Protein 8B30 (pdb70)

Solvent-accessible surface area: 12508 Å² total; per-residue (Å²): 132,31,78,33,0,10,0,30,0,0,1,3,42,6,120,59,53,34,77,18,0,0,0,0,2,32,108,78,14,0,0,7,0,4,34,41,35,47,3,23,26,6,17,3,24,75,12,134,11,108,6,10,109,10,30,110,24,6,14,0,0,0,13,38,14,20,1,0,3,0,6,0,2,0,0,0,11,82,76,97,62,1,0,1,0,5,0,6,0,48,15,2,49,93,96,12,123,112,1,53,25,61,3,47,98,59,58,96,75,0,96,60,74,27,88,95,15,67,19,22,86,15,40,44,30,11,45,61,4,77,3,82,92,34,89,96,30,35,108,90,53,82,95,9,0,82,26,33,16,103,125,30,90,114,142,75,113,137,133,33,11,71,30,0,18,1,21,0,1,0,3,45,7,126,65,49,31,43,19,0,0,0,0,2,26,64,83,14,0,0,10,1,4,34,52,38,70,4,19,23,7,8,2,20,80,15,122,2,101,7,14,86,4,20,114,30,9,11,0,0,1,14,32,15,21,1,1,5,0,6,0,4,0,0,1,22,84,84,93,42,0,0,0,0,8,0,7,0,82,1,2,66,89,52,15,103,70,1,52,26,57,3,48,97,66,55,89,82,2,94,57,65,34,97,90,15,61,12,14,78,21,56,46,33,8,47,62,4,82,0,62,49,48,86,88,21,28,114,82,51,76,96,10,0,84,29,32,24,114,127,28,92,97,136,44,75,125

Radius of gyration: 19.39 Å; Cα contacts (8 Å, |Δi|>4): 783; chains: 2; bounding box: 33×62×43 Å

Structure (mmCIF, N/CA/C/O backbone):
data_8B30
#
_entry.id   8B30
#
_cell.length_a   43.069
_cell.length_b   59.971
_cell.length_c   105.100
_cell.angle_alpha   90.000
_cell.angle_beta   90.000
_cell.angle_gamma   90.000
#
_symmetry.space_group_name_H-M   'P 21 21 21'
#
loop_
_entity.id
_entity.type
_entity.pdbx_description
1 polymer 'Phenolic acid decarboxylase N31'
2 water water
#
loop_
_atom_site.group_PDB
_atom_site.id
_atom_site.type_symbol
_atom_site.label_atom_id
_atom_site.label_alt_id
_atom_site.label_comp_id
_atom_site.label_asym_id
_atom_site.label_entity_id
_atom_site.label_seq_id
_atom_site.pdbx_PDB_ins_code
_atom_site.Cartn_x
_atom_site.Cartn_y
_atom_site.Cartn_z
_atom_site.occupancy
_atom_site.B_iso_or_equiv
_atom_site.auth_seq_id
_atom_site.auth_comp_id
_atom_site.auth_asym_id
_atom_site.auth_atom_id
_atom_site.pdbx_PDB_model_num
ATOM 1 N N . ASP A 1 27 ? 5.255 7.634 -23.272 1.000 74.750 8 ASP A N 1
ATOM 2 C CA . ASP A 1 27 ? 5.410 9.120 -23.518 1.000 64.680 8 ASP A CA 1
ATOM 3 C C . ASP A 1 27 ? 4.082 9.776 -23.164 1.000 59.030 8 ASP A C 1
ATOM 4 O O . ASP A 1 27 ? 3.033 9.304 -23.674 1.000 73.930 8 ASP A O 1
ATOM 13 N N . LEU A 1 28 ? 4.108 10.792 -22.309 1.000 59.760 9 LEU A N 1
ATOM 14 C CA . LEU A 1 28 ? 2.869 11.475 -21.848 1.000 62.200 9 LEU A CA 1
ATOM 15 C C . LEU A 1 28 ? 2.628 12.782 -22.608 1.000 61.810 9 LEU A C 1
ATOM 16 O O . LEU A 1 28 ? 1.466 13.241 -22.514 1.000 56.450 9 LEU A O 1
ATOM 32 N N . SER A 1 29 ? 3.616 13.315 -23.369 1.000 75.320 10 SER A N 1
ATOM 33 C CA . SER A 1 29 ? 3.556 14.625 -24.104 1.000 72.030 10 SER A CA 1
ATOM 34 C C . SER A 1 29 ? 2.218 14.807 -24.835 1.000 61.320 10 SER A C 1
ATOM 35 O O . SER A 1 29 ? 1.759 15.960 -24.889 1.000 58.030 10 SER A O 1
ATOM 43 N N . GLY A 1 30 ? 1.645 13.696 -25.345 1.000 61.220 11 GLY A N 1
ATOM 44 C CA . GLY A 1 30 ? 0.352 13.579 -26.040 1.000 49.460 11 GLY A CA 1
ATOM 45 C C . GLY A 1 30 ? -0.812 14.018 -25.208 1.000 51.250 11 GLY A C 1
ATOM 46 O O . GLY A 1 30 ? -1.715 14.657 -25.742 1.000 59.360 11 GLY A O 1
ATOM 50 N N . PHE A 1 31 ? -0.727 13.782 -23.911 1.000 53.870 12 PHE A N 1
ATOM 51 C CA . PHE A 1 31 ? -1.832 13.993 -22.952 1.000 48.260 12 PHE A CA 1
ATOM 52 C C . PHE A 1 31 ? -1.668 15.208 -22.038 1.000 40.290 12 PHE A C 1
ATOM 53 O O . PHE A 1 31 ? -2.680 15.875 -21.729 1.000 37.460 12 PHE A O 1
ATOM 70 N N . VAL A 1 32 ? -0.432 15.472 -21.640 1.000 33.440 13 VAL A N 1
ATOM 71 C CA . VAL A 1 32 ? -0.070 16.686 -20.883 1.000 39.880 13 VAL A CA 1
ATOM 72 C C . VAL A 1 32 ? -0.536 17.900 -21.704 1.000 39.210 13 VAL A C 1
ATOM 73 O O . VAL A 1 32 ? -0.495 17.885 -22.956 1.000 40.580 13 VAL A O 1
ATOM 86 N N . GLY A 1 33 ? -1.115 18.861 -21.015 1.000 41.260 14 GLY A N 1
ATOM 87 C CA . GLY A 1 33 ? -1.746 20.033 -21.644 1.000 46.110 14 GLY A CA 1
ATOM 88 C C . GLY A 1 33 ? -3.137 19.798 -22.212 1.000 39.250 14 GLY A C 1
ATOM 89 O O . GLY A 1 33 ? -3.823 20.802 -22.424 1.000 46.810 14 GLY A O 1
ATOM 93 N N . LYS A 1 34 ? -3.599 18.567 -22.375 1.000 39.120 15 LYS A N 1
ATOM 94 C CA . LYS A 1 34 ? -4.984 18.340 -22.868 1.000 44.070 15 LYS A CA 1
ATOM 95 C C . LYS A 1 34 ? -5.988 18.932 -21.882 1.000 43.250 15 LYS A C 1
ATOM 96 O O . LYS A 1 34 ? -5.854 18.664 -20.678 1.000 51.060 15 LYS A O 1
ATOM 115 N N . HIS A 1 35 ? -6.910 19.739 -22.384 1.000 43.800 16 HIS A N 1
ATOM 116 C CA . HIS A 1 35 ? -8.011 20.384 -21.624 1.000 47.750 16 HIS A CA 1
ATOM 117 C C . HIS A 1 35 ? -9.297 19.992 -22.326 1.000 49.500 16 HIS A C 1
ATOM 118 O O . HIS A 1 35 ? -9.340 20.185 -23.536 1.000 61.900 16 HIS A O 1
ATOM 133 N N . PHE A 1 36 ? -10.294 19.477 -21.619 1.000 47.240 17 PHE A N 1
ATOM 134 C CA . PHE A 1 36 ? -11.536 18.996 -22.272 1.000 41.740 17 PHE A CA 1
ATOM 135 C C . PHE A 1 36 ? -12.716 19.057 -21.335 1.000 37.300 17 PHE A C 1
ATOM 136 O O . PHE A 1 36 ? -12.544 18.912 -20.107 1.000 38.150 17 PHE A O 1
ATOM 153 N N . ILE A 1 37 ? -13.877 19.291 -21.923 1.000 36.500 18 ILE A N 1
ATOM 154 C CA . ILE A 1 37 ? -15.181 19.115 -21.239 1.000 39.800 18 ILE A CA 1
ATOM 155 C C . ILE A 1 37 ? -15.825 17.861 -21.801 1.000 39.130 18 ILE A C 1
ATOM 156 O O . ILE A 1 37 ? -15.593 17.545 -22.975 1.000 42.170 18 ILE A O 1
ATOM 172 N N . TYR A 1 38 ? -16.496 17.132 -20.924 1.000 43.700 19 TYR A N 1
ATOM 173 C CA . TYR A 1 38 ? -17.021 15.783 -21.223 1.000 47.340 19 TYR A CA 1
ATOM 174 C C . TYR A 1 38 ? -18.236 15.547 -20.354 1.000 49.400 19 TYR A C 1
ATOM 175 O O . TYR A 1 38 ? -18.223 16.069 -19.201 1.000 42.710 19 TYR A O 1
ATOM 193 N N . THR A 1 39 ? -19.271 14.930 -20.930 1.000 54.920 20 THR A N 1
ATOM 194 C CA . THR A 1 39 ? -20.572 14.744 -20.233 1.000 61.990 20 THR A CA 1
ATOM 195 C C . THR A 1 39 ? -20.808 13.244 -20.153 1.000 59.510 20 THR A C 1
ATOM 196 O O . THR A 1 39 ? -20.778 12.585 -21.221 1.000 56.540 20 THR A O 1
ATOM 207 N N . TYR A 1 40 ? -20.916 12.746 -18.912 1.000 68.650 21 TYR A N 1
ATOM 208 C CA . TYR A 1 40 ? -21.069 11.306 -18.569 1.000 64.360 21 TYR A CA 1
ATOM 209 C C . TYR A 1 40 ? -22.465 10.854 -19.034 1.000 73.510 21 TYR A C 1
ATOM 210 O O . TYR A 1 40 ? -23.382 11.711 -19.232 1.000 62.550 21 TYR A O 1
ATOM 228 N N . ASP A 1 41 ? -22.618 9.532 -19.209 1.000 85.140 22 ASP A N 1
ATOM 229 C CA . ASP A 1 41 ? -23.845 8.903 -19.773 1.000 84.000 22 ASP A CA 1
ATOM 230 C C . ASP A 1 41 ? -24.999 9.267 -18.855 1.000 65.490 22 ASP A C 1
ATOM 231 O O . ASP A 1 41 ? -26.099 9.360 -19.383 1.000 52.740 22 ASP A O 1
ATOM 240 N N . ASN A 1 42 ? -24.705 9.491 -17.566 1.000 60.760 23 ASN A N 1
ATOM 241 C CA . ASN A 1 42 ? -25.676 9.874 -16.509 1.000 66.860 23 ASN A CA 1
ATOM 242 C C . ASN A 1 42 ? -25.862 11.410 -16.427 1.000 72.900 23 ASN A C 1
ATOM 243 O O . ASN A 1 42 ? -26.317 11.868 -15.335 1.000 67.870 23 ASN A O 1
ATOM 254 N N . GLY A 1 43 ? -25.448 12.200 -17.447 1.000 59.870 24 GLY A N 1
ATOM 255 C CA . GLY A 1 43 ? -25.812 13.630 -17.610 1.000 60.680 24 GLY A CA 1
ATOM 256 C C . GLY A 1 43 ? -24.783 14.611 -17.052 1.000 72.990 24 GLY A C 1
ATOM 257 O O . GLY A 1 43 ? -24.808 15.800 -17.516 1.000 66.480 24 GLY A O 1
ATOM 261 N N . TRP A 1 44 ? -23.939 14.164 -16.091 1.000 70.730 25 TRP A N 1
ATOM 262 C CA . TRP A 1 44 ? -22.906 14.964 -15.371 1.000 60.980 25 TRP A CA 1
ATOM 263 C C . TRP A 1 44 ? -21.875 15.522 -16.347 1.000 53.770 25 TRP A C 1
ATOM 264 O O . TRP A 1 44 ? -21.163 14.728 -16.948 1.000 50.290 25 TRP A O 1
ATOM 285 N N . ARG A 1 45 ? -21.755 16.857 -16.332 1.000 57.150 26 ARG A N 1
ATOM 286 C CA . ARG A 1 45 ? -20.776 17.583 -17.175 1.000 58.810 26 ARG A CA 1
ATOM 287 C C . ARG A 1 45 ? -19.527 17.857 -16.346 1.000 56.060 26 ARG A C 1
ATOM 288 O O . ARG A 1 45 ? -19.587 18.705 -15.441 1.000 56.870 26 ARG A O 1
ATOM 309 N N . TYR A 1 46 ? -18.449 17.156 -16.652 1.000 53.120 27 TYR A N 1
ATOM 310 C CA . TYR A 1 46 ? -17.139 17.301 -15.963 1.000 45.790 27 TYR A CA 1
ATOM 311 C C . TYR A 1 46 ? -16.175 17.982 -16.936 1.000 40.690 27 TYR A C 1
ATOM 312 O O . TYR A 1 46 ? -16.395 17.948 -18.155 1.000 45.730 27 TYR A O 1
ATOM 330 N N . GLU A 1 47 ? -15.108 18.562 -16.401 1.000 41.130 28 GLU A N 1
ATOM 331 C CA . GLU A 1 47 ? -14.048 19.274 -17.159 1.000 41.550 28 GLU A CA 1
ATOM 332 C C . GLU A 1 47 ? -12.712 18.964 -16.500 1.000 43.660 28 GLU A C 1
ATOM 333 O O . GLU A 1 47 ? -12.652 19.203 -15.283 1.000 48.070 28 GLU A O 1
ATOM 345 N N . ILE A 1 48 ? -11.705 18.519 -17.272 1.000 36.500 29 ILE A N 1
ATOM 346 C CA . ILE A 1 48 ? -10.312 18.222 -16.804 1.000 35.410 29 ILE A CA 1
ATOM 347 C C . ILE A 1 48 ? -9.399 19.125 -17.646 1.000 43.170 29 ILE A C 1
ATOM 348 O O . ILE A 1 48 ? -9.693 19.292 -18.863 1.000 38.220 29 ILE A O 1
ATOM 364 N N . TYR A 1 49 ? -8.312 19.601 -17.038 1.000 42.610 30 TYR A N 1
ATOM 365 C CA . TYR A 1 49 ? -7.077 20.057 -17.698 1.000 36.560 30 TYR A CA 1
ATOM 366 C C . TYR A 1 49 ? -5.970 19.213 -17.094 1.000 37.360 30 TYR A C 1
ATOM 367 O O . TYR A 1 49 ? -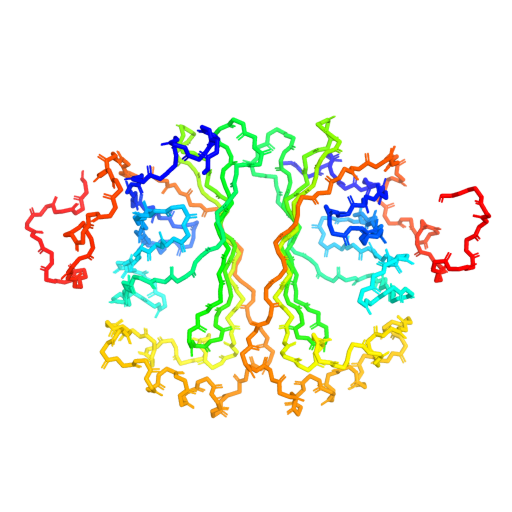5.787 19.266 -15.884 1.000 34.360 30 TYR A O 1
ATOM 385 N N . VAL A 1 50 ? -5.298 18.420 -17.900 1.000 36.620 31 VAL A N 1
ATOM 386 C CA . VAL A 1 50 ? -4.086 17.677 -17.454 1.000 38.220 31 VAL A CA 1
ATOM 387 C C . VAL A 1 50 ? -2.914 18.673 -17.528 1.000 40.080 31 VAL A C 1
ATOM 388 O O . VAL A 1 50 ? -2.371 18.909 -18.589 1.000 39.070 31 VAL A O 1
ATOM 401 N N . LYS A 1 51 ? -2.544 19.228 -16.387 1.000 47.900 32 LYS A N 1
ATOM 402 C CA . LYS A 1 51 ? -1.648 20.406 -16.249 1.000 46.740 32 LYS A CA 1
ATOM 403 C C . LYS A 1 51 ? -0.191 19.964 -16.380 1.000 45.610 32 LYS A C 1
ATOM 404 O O . LYS A 1 51 ? 0.634 20.816 -16.677 1.000 50.350 32 LYS A O 1
ATOM 423 N N . ASN A 1 52 ? 0.108 18.700 -16.081 1.000 46.750 33 ASN A N 1
ATOM 424 C CA . ASN A 1 52 ? 1.455 18.110 -16.275 1.000 47.570 33 ASN A CA 1
ATOM 425 C C . ASN A 1 52 ? 1.397 16.610 -15.978 1.000 47.700 33 ASN A C 1
ATOM 426 O O . ASN A 1 52 ? 0.318 16.128 -15.557 1.000 53.090 33 ASN A O 1
ATOM 437 N N . GLU A 1 53 ? 2.546 15.938 -16.079 1.000 49.980 34 GLU A N 1
ATOM 438 C CA . GLU A 1 53 ? 2.686 14.463 -15.951 1.000 53.110 34 GLU A CA 1
ATOM 439 C C . GLU A 1 53 ? 2.072 13.964 -14.640 1.000 48.180 34 GLU A C 1
ATOM 440 O O . GLU A 1 53 ? 1.717 12.816 -14.617 1.000 47.440 34 GLU A O 1
ATOM 452 N N . ASN A 1 54 ? 1.931 14.792 -13.603 1.000 45.400 35 ASN A N 1
ATOM 453 C CA . ASN A 1 54 ? 1.485 14.322 -12.270 1.000 43.420 35 ASN A CA 1
ATOM 454 C C . ASN A 1 54 ? 0.375 15.229 -11.681 1.000 36.840 35 ASN A C 1
ATOM 455 O O . ASN A 1 54 ? 0.101 15.102 -10.483 1.000 25.550 35 ASN A O 1
ATOM 466 N N . THR A 1 55 ? -0.294 16.080 -12.466 1.000 38.220 36 THR A N 1
ATOM 467 C CA . THR A 1 55 ? -1.244 17.096 -11.930 1.000 34.900 36 THR A CA 1
ATOM 468 C C . THR A 1 55 ? -2.391 17.351 -12.896 1.000 33.990 36 THR A C 1
ATOM 469 O O . THR A 1 55 ? -2.110 17.620 -14.051 1.000 37.640 36 THR A O 1
ATOM 480 N N . ILE A 1 56 ? -3.628 17.322 -12.415 1.000 36.410 37 ILE A N 1
ATOM 481 C CA . ILE A 1 56 ? -4.792 17.876 -13.155 1.000 38.550 37 ILE A CA 1
ATOM 482 C C . ILE A 1 56 ? -5.411 19.016 -12.345 1.000 45.140 37 ILE A C 1
ATOM 483 O O . ILE A 1 56 ? -5.213 19.111 -11.151 1.000 45.740 37 ILE A O 1
ATOM 499 N N . ASP A 1 57 ? -6.122 19.870 -13.055 1.000 40.020 38 ASP A N 1
ATOM 500 C CA . ASP A 1 57 ? -7.191 20.715 -12.532 1.000 35.610 38 ASP A CA 1
ATOM 501 C C . ASP A 1 57 ? -8.466 20.036 -13.022 1.000 36.530 38 ASP A C 1
ATOM 502 O O . ASP A 1 57 ? -8.434 19.312 -14.067 1.000 34.630 38 ASP A O 1
ATOM 511 N N . TYR A 1 58 ? -9.563 20.263 -12.322 1.000 34.330 39 TYR A N 1
ATOM 512 C CA . TYR A 1 58 ? -10.885 19.806 -12.793 1.000 37.380 39 TYR A CA 1
ATOM 513 C C . TYR A 1 58 ? -11.974 20.678 -12.183 1.000 36.370 39 TYR A C 1
ATOM 514 O O . TYR A 1 58 ? -11.814 21.183 -11.076 1.000 36.930 39 TYR A O 1
ATOM 532 N N . ARG A 1 59 ? -13.055 20.781 -12.942 1.000 38.100 40 ARG A N 1
ATOM 533 C CA . ARG A 1 59 ? -14.252 21.576 -12.647 1.000 46.040 40 ARG A CA 1
ATOM 534 C C . ARG A 1 59 ? -15.410 20.649 -12.954 1.000 44.580 40 ARG A C 1
ATOM 535 O O . ARG A 1 59 ? -15.391 20.052 -14.061 1.000 55.230 40 ARG A O 1
ATOM 556 N N . ILE A 1 60 ? -16.325 20.508 -12.022 1.000 39.060 41 ILE A N 1
ATOM 557 C CA . ILE A 1 60 ? -17.573 19.746 -12.245 1.000 40.340 41 ILE A CA 1
ATOM 558 C C . ILE A 1 60 ? -18.658 20.785 -12.499 1.000 42.650 41 ILE A C 1
ATOM 559 O O . ILE A 1 60 ? -18.973 21.539 -11.545 1.000 41.890 41 ILE A O 1
ATOM 575 N N . HIS A 1 61 ? -19.238 20.797 -13.697 1.000 51.060 42 HIS A N 1
ATOM 576 C CA . HIS A 1 61 ? -20.270 21.802 -14.046 1.000 48.850 42 HIS A CA 1
ATOM 577 C C . HIS A 1 61 ? -21.646 21.279 -13.667 1.000 46.550 42 HIS A C 1
ATOM 578 O O . HIS A 1 61 ? -22.499 22.093 -13.281 1.000 51.060 42 HIS A O 1
ATOM 593 N N . SER A 1 62 ? -21.836 19.968 -13.760 1.000 46.770 43 SER A N 1
ATOM 594 C CA . SER A 1 62 ? -23.174 19.389 -13.521 1.000 44.840 43 SER A CA 1
ATOM 595 C C . SER A 1 62 ? -23.056 18.101 -12.726 1.000 48.280 43 SER A C 1
ATOM 596 O O . SER A 1 62 ? -22.033 17.418 -12.860 1.000 45.860 43 SER A O 1
ATOM 604 N N . GLY A 1 63 ? -24.071 17.791 -11.924 1.000 53.170 44 GLY A N 1
ATOM 605 C CA . GLY A 1 63 ? -24.071 16.477 -11.267 1.000 44.990 44 GLY A CA 1
ATOM 606 C C . GLY A 1 63 ? -24.137 16.473 -9.761 1.000 49.130 44 GLY A C 1
ATOM 607 O O . GLY A 1 63 ? -24.280 17.548 -9.160 1.000 46.910 44 GLY A O 1
ATOM 611 N N . ILE A 1 64 ? -24.053 15.283 -9.188 1.000 45.360 45 ILE A N 1
ATOM 612 C CA . ILE A 1 64 ? -24.075 15.053 -7.721 1.000 48.280 45 ILE A CA 1
ATOM 613 C C . ILE A 1 64 ? -23.297 16.188 -7.070 1.000 50.410 45 ILE A C 1
ATOM 614 O O . ILE A 1 64 ? -23.834 16.803 -6.136 1.000 52.660 45 ILE A O 1
ATOM 630 N N . VAL A 1 65 ? -22.108 16.472 -7.615 1.000 66.920 46 VAL A N 1
ATOM 631 C CA . VAL A 1 65 ? -21.064 17.379 -7.046 1.000 66.420 46 VAL A CA 1
ATOM 632 C C . VAL A 1 65 ? -20.839 18.519 -8.038 1.000 56.950 46 VAL A C 1
ATOM 633 O O . VAL A 1 65 ? -19.704 18.968 -8.189 1.000 57.660 46 VAL A O 1
ATOM 646 N N . GLY A 1 66 ? -21.884 18.935 -8.749 1.000 58.910 47 GLY A N 1
ATOM 647 C CA . GLY A 1 66 ? -21.791 20.045 -9.717 1.000 48.500 47 GLY A CA 1
ATOM 648 C C . GLY A 1 66 ? -21.412 21.302 -8.968 1.000 42.450 47 GLY A C 1
ATOM 649 O O . GLY A 1 66 ? -21.889 21.484 -7.863 1.000 35.730 47 GLY A O 1
ATOM 653 N N . GLY A 1 67 ? -20.508 22.105 -9.513 1.000 50.310 48 GLY A N 1
ATOM 654 C CA . GLY A 1 67 ? -19.984 23.303 -8.823 1.000 49.290 48 GLY A CA 1
ATOM 655 C C . GLY A 1 67 ? -18.613 23.085 -8.211 1.000 44.080 48 GLY A C 1
ATOM 656 O O . GLY A 1 67 ? -17.876 24.081 -8.081 1.000 46.730 48 GLY A O 1
ATOM 660 N N . ARG A 1 68 ? -18.312 21.862 -7.771 1.000 39.070 49 ARG A N 1
ATOM 661 C CA . ARG A 1 68 ? -17.024 21.490 -7.144 1.000 39.150 49 ARG A CA 1
ATOM 662 C C . ARG A 1 68 ? -15.930 21.673 -8.182 1.000 44.330 49 ARG A C 1
ATOM 663 O O . ARG A 1 68 ? -16.150 21.191 -9.370 1.000 44.960 49 ARG A O 1
ATOM 684 N N . TRP A 1 69 ? -14.789 22.211 -7.741 1.000 35.460 50 TRP A N 1
ATOM 685 C CA . TRP A 1 69 ? -13.595 22.242 -8.610 1.000 34.810 50 TRP A CA 1
ATOM 686 C C . TRP A 1 69 ? -12.336 22.204 -7.780 1.000 38.670 50 TRP A C 1
ATOM 687 O O . TRP A 1 69 ? -12.394 22.366 -6.514 1.000 38.450 50 TRP A O 1
ATOM 708 N N . VAL A 1 70 ? -11.247 21.928 -8.477 1.000 35.380 51 VAL A N 1
ATOM 709 C CA . VAL A 1 70 ? -9.999 21.464 -7.832 1.000 38.530 51 VAL A CA 1
ATOM 710 C C . VAL A 1 70 ? -8.886 21.946 -8.732 1.000 37.850 51 VAL A C 1
ATOM 711 O O . VAL A 1 70 ? -8.967 21.710 -9.959 1.000 36.520 51 VAL A O 1
ATOM 724 N N . LYS A 1 71 ? -7.893 22.594 -8.134 1.000 43.530 52 LYS A N 1
ATOM 725 C CA . LYS A 1 71 ? -6.615 22.892 -8.822 1.000 45.790 52 LYS A CA 1
ATOM 726 C C . LYS A 1 71 ? -5.580 21.966 -8.214 1.000 40.110 52 LYS A C 1
ATOM 727 O O . LYS A 1 71 ? -5.685 21.617 -7.028 1.000 46.260 52 LYS A O 1
ATOM 746 N N . ASP A 1 72 ? -4.662 21.515 -9.036 1.000 41.660 53 ASP A N 1
ATOM 747 C CA . ASP A 1 72 ? -3.420 20.847 -8.560 1.000 41.670 53 ASP A CA 1
ATOM 748 C C . ASP A 1 72 ? -3.739 19.510 -7.901 1.000 33.360 53 ASP A C 1
ATOM 749 O O . ASP A 1 72 ? -2.954 19.132 -7.045 1.000 33.350 53 ASP A O 1
ATOM 758 N N . GLN A 1 73 ? -4.806 18.819 -8.312 1.000 32.160 54 GLN A N 1
ATOM 759 C CA . GLN A 1 73 ? -5.080 17.411 -7.877 1.000 33.980 54 GLN A CA 1
ATOM 760 C C . GLN A 1 73 ? -3.913 16.511 -8.290 1.000 37.140 54 GLN A C 1
ATOM 761 O O . GLN A 1 73 ? -3.755 16.334 -9.503 1.000 34.120 54 GLN A O 1
ATOM 775 N N . GLN A 1 74 ? -3.121 16.015 -7.319 1.000 41.950 55 GLN A N 1
ATOM 776 C CA . GLN A 1 74 ? -2.020 15.054 -7.573 1.000 41.110 55 GLN A CA 1
ATOM 777 C C . GLN A 1 74 ? -2.664 13.827 -8.219 1.000 39.430 55 GLN A C 1
ATOM 778 O O . GLN A 1 74 ? -3.708 13.397 -7.707 1.000 37.950 55 GLN A O 1
ATOM 792 N N . VAL A 1 75 ? -2.079 13.338 -9.311 1.000 38.410 56 VAL A N 1
ATOM 793 C CA . VAL A 1 75 ? -2.586 12.199 -10.114 1.000 35.790 56 VAL A CA 1
ATOM 794 C C . VAL A 1 75 ? -1.428 11.280 -10.505 1.000 37.250 56 VAL A C 1
ATOM 795 O O . VAL A 1 75 ? -0.285 11.749 -10.584 1.000 40.210 56 VAL A O 1
ATOM 808 N N . TYR A 1 76 ? -1.767 10.017 -10.811 1.000 36.380 57 TYR A N 1
ATOM 809 C CA . TYR A 1 76 ? -0.994 9.119 -11.682 1.000 31.400 57 TYR A CA 1
ATOM 810 C C . TYR A 1 76 ? -1.591 9.215 -13.070 1.000 35.280 57 TYR A C 1
ATOM 811 O O . TYR A 1 76 ? -2.793 8.923 -13.233 1.000 33.520 57 TYR A O 1
ATOM 829 N N . ILE A 1 77 ? -0.800 9.679 -14.041 1.000 41.060 58 ILE A N 1
ATOM 830 C CA . ILE A 1 77 ? -1.154 9.620 -15.487 1.000 36.090 58 ILE A CA 1
ATOM 831 C C . ILE A 1 77 ? -0.164 8.680 -16.160 1.000 37.450 58 ILE A C 1
ATOM 832 O O . ILE A 1 77 ? 1.044 8.754 -15.820 1.000 39.290 58 ILE A O 1
ATOM 848 N N . VAL A 1 78 ? -0.695 7.797 -17.005 1.000 32.470 59 VAL A N 1
ATOM 849 C CA . VAL A 1 78 ? 0.086 6.824 -17.810 1.000 36.990 59 VAL A CA 1
ATOM 850 C C . VAL A 1 78 ? -0.588 6.704 -19.161 1.000 35.270 59 VAL A C 1
ATOM 851 O O . VAL A 1 78 ? -1.776 6.934 -19.235 1.000 35.690 59 VAL A O 1
ATOM 864 N N . ARG A 1 79 ? 0.166 6.320 -20.172 1.000 40.790 60 ARG A N 1
ATOM 865 C CA . ARG A 1 79 ? -0.351 5.943 -21.505 1.000 44.590 60 ARG A CA 1
ATOM 866 C C . ARG A 1 79 ? -0.533 4.422 -21.462 1.000 48.640 60 ARG A C 1
ATOM 867 O O . ARG A 1 79 ? 0.480 3.759 -21.215 1.000 60.890 60 ARG A O 1
ATOM 888 N N . VAL A 1 80 ? -1.754 3.883 -21.579 1.000 45.220 61 VAL A N 1
ATOM 889 C CA . VAL A 1 80 ? -1.977 2.404 -21.619 1.000 48.690 61 VAL A CA 1
ATOM 890 C C . VAL A 1 80 ? -1.806 1.865 -23.073 1.000 55.200 61 VAL A C 1
ATOM 891 O O . VAL A 1 80 ? -1.349 0.706 -23.219 1.000 69.680 61 VAL A O 1
ATOM 904 N N . ALA A 1 81 ? -2.060 2.685 -24.103 1.000 63.640 62 ALA A N 1
ATOM 905 C CA . ALA A 1 81 ? -1.699 2.494 -25.537 1.000 58.870 62 ALA A CA 1
ATOM 906 C C . ALA A 1 81 ? -1.839 3.841 -26.269 1.000 67.370 62 ALA A C 1
ATOM 907 O O . ALA A 1 81 ? -2.091 4.838 -25.556 1.000 68.170 62 ALA A O 1
ATOM 914 N N . ASP A 1 82 ? -1.639 3.863 -27.601 1.000 65.530 63 ASP A N 1
ATOM 915 C CA . ASP A 1 82 ? -1.509 5.059 -28.490 1.000 76.770 63 ASP A CA 1
ATOM 916 C C . ASP A 1 82 ? -2.318 6.286 -28.004 1.000 84.740 63 ASP A C 1
ATOM 917 O O . ASP A 1 82 ? -1.674 7.416 -27.798 1.000 58.630 63 ASP A O 1
ATOM 926 N N . ASP A 1 83 ? -3.643 6.070 -27.841 1.000 75.340 64 ASP A N 1
ATOM 927 C CA . ASP A 1 83 ? -4.731 7.067 -27.617 1.000 70.260 64 ASP A CA 1
ATOM 928 C C . ASP A 1 83 ? -5.542 6.675 -26.354 1.000 53.300 64 ASP A C 1
ATOM 929 O O . ASP A 1 83 ? -6.732 6.971 -26.253 1.000 39.420 64 ASP A O 1
ATOM 938 N N . VAL A 1 84 ? -4.933 5.945 -25.434 1.000 46.200 65 VAL A N 1
ATOM 939 C CA . VAL A 1 84 ? -5.609 5.455 -24.195 1.000 48.190 65 VAL A CA 1
ATOM 940 C C . VAL A 1 84 ? -4.741 5.879 -23.014 1.000 41.250 65 VAL A C 1
ATOM 941 O O . VAL A 1 84 ? -3.648 5.299 -22.818 1.000 50.140 65 VAL A O 1
ATOM 954 N N . TYR A 1 85 ? -5.113 6.984 -22.388 1.000 33.800 66 TYR A N 1
ATOM 955 C CA . TYR A 1 85 ? -4.413 7.483 -21.191 1.000 35.850 66 TYR A CA 1
ATOM 956 C C . TYR A 1 85 ? -5.289 7.142 -19.982 1.000 36.750 66 TYR A C 1
ATOM 957 O O . TYR A 1 85 ? -6.561 6.971 -20.059 1.000 31.500 66 TYR A O 1
ATOM 975 N N . LYS A 1 86 ? -4.607 6.987 -18.865 1.000 34.620 67 LYS A N 1
ATOM 976 C CA . LYS A 1 86 ? -5.262 6.723 -17.566 1.000 39.290 67 LYS A CA 1
ATOM 977 C C . LYS A 1 86 ? -4.787 7.784 -16.589 1.000 34.060 67 LYS A C 1
ATOM 978 O O . LYS A 1 86 ? -3.585 7.944 -16.429 1.000 26.150 67 LYS A O 1
ATOM 997 N N . ILE A 1 87 ? -5.756 8.410 -15.952 1.000 34.730 68 ILE A N 1
ATOM 998 C CA . ILE A 1 87 ? -5.581 9.451 -14.917 1.000 35.600 68 ILE A CA 1
ATOM 999 C C . ILE A 1 87 ? -6.201 8.875 -13.660 1.000 33.480 68 ILE A C 1
ATOM 1000 O O . ILE A 1 87 ? -7.369 8.523 -13.738 1.000 34.180 68 ILE A O 1
ATOM 1016 N N . SER A 1 88 ? -5.402 8.714 -12.608 1.000 29.680 69 SER A N 1
ATOM 1017 C CA . SER A 1 88 ? -5.751 7.965 -11.391 1.000 27.260 69 SER A CA 1
ATOM 1018 C C . SER A 1 88 ? -5.390 8.837 -10.200 1.000 33.550 69 SER A C 1
ATOM 1019 O O . SER A 1 88 ? -4.268 9.404 -10.206 1.000 31.050 69 SER A O 1
ATOM 1027 N N . TRP A 1 89 ? -6.305 8.956 -9.227 1.000 32.860 70 TRP A N 1
ATOM 1028 C CA . TRP A 1 89 ? -6.060 9.807 -8.055 1.000 26.160 70 TRP A CA 1
ATOM 1029 C C . TRP A 1 89 ? -6.979 9.447 -6.911 1.000 25.700 70 TRP A C 1
ATOM 1030 O O . TRP A 1 89 ? -7.979 8.751 -7.114 1.000 19.350 70 TRP A O 1
ATOM 1051 N N . THR A 1 90 ? -6.562 9.922 -5.732 1.000 29.330 71 THR A N 1
ATOM 1052 C CA . THR A 1 90 ? -7.352 9.859 -4.490 1.000 35.100 71 THR A CA 1
ATOM 1053 C C . THR A 1 90 ? -7.477 11.287 -4.004 1.000 34.480 71 THR A C 1
ATOM 1054 O O . THR A 1 90 ? -6.500 11.999 -4.067 1.000 44.160 71 THR A O 1
ATOM 1065 N N . GLU A 1 91 ? -8.655 11.666 -3.546 1.000 34.420 72 GLU A N 1
ATOM 1066 C CA . GLU A 1 91 ? -9.001 13.077 -3.254 1.000 31.930 72 GLU A CA 1
ATOM 1067 C C . GLU A 1 91 ? -8.893 13.263 -1.750 1.000 29.930 72 GLU A C 1
ATOM 1068 O O . GLU A 1 91 ? -8.858 12.290 -0.979 1.000 32.540 72 GLU A O 1
ATOM 1080 N N . PRO A 1 92 ? -8.843 14.513 -1.271 1.000 29.330 73 PRO A N 1
ATOM 1081 C CA . PRO A 1 92 ? -8.898 14.769 0.168 1.000 35.760 73 PRO A CA 1
ATOM 1082 C C . PRO A 1 92 ? -10.222 14.308 0.798 1.000 40.480 73 PRO A C 1
ATOM 1083 O O . PRO A 1 92 ? -10.307 14.317 2.003 1.000 47.230 73 PRO A O 1
ATOM 1094 N N . THR A 1 93 ? -11.244 14.060 -0.033 1.000 41.300 74 THR A N 1
ATOM 1095 C CA . THR A 1 93 ? -12.597 13.635 0.375 1.000 39.130 74 THR A CA 1
ATOM 1096 C C . THR A 1 93 ? -12.598 12.130 0.638 1.000 39.350 74 THR A C 1
ATOM 1097 O O . THR A 1 93 ? -13.537 11.642 1.285 1.000 31.910 74 THR A O 1
ATOM 1108 N N . GLY A 1 94 ? -11.589 11.441 0.090 1.000 38.240 75 GLY A N 1
ATOM 1109 C CA . GLY A 1 94 ? -11.415 9.986 0.138 1.000 37.540 75 GLY A CA 1
ATOM 1110 C C . GLY A 1 94 ? -11.890 9.376 -1.164 1.000 39.010 75 GLY A C 1
ATOM 1111 O O . GLY A 1 94 ? -11.730 8.118 -1.318 1.000 30.160 75 GLY A O 1
ATOM 1115 N N . THR A 1 95 ? -12.468 10.203 -2.064 1.000 37.010 76 THR A N 1
ATOM 1116 C CA . THR A 1 95 ? -12.886 9.750 -3.412 1.000 39.630 76 THR A CA 1
ATOM 1117 C C . THR A 1 95 ? -11.624 9.252 -4.133 1.000 41.870 76 THR A C 1
ATOM 1118 O O . THR A 1 95 ? -10.617 9.980 -4.108 1.000 43.240 76 THR A O 1
ATOM 1129 N N . ASP A 1 96 ? -11.644 8.017 -4.643 1.000 34.400 77 ASP A N 1
ATOM 1130 C CA . ASP A 1 96 ? -10.654 7.599 -5.651 1.000 35.610 77 ASP A CA 1
ATOM 1131 C C . ASP A 1 96 ? -11.298 7.547 -7.032 1.000 32.920 77 ASP A C 1
ATOM 1132 O O . ASP A 1 96 ? -12.516 7.169 -7.155 1.000 27.560 77 ASP A O 1
ATOM 1141 N N . VAL A 1 97 ? -10.474 7.901 -8.009 1.000 27.410 78 VAL A N 1
ATOM 1142 C CA . VAL A 1 97 ? -10.858 8.094 -9.416 1.000 28.660 78 VAL A CA 1
ATOM 1143 C C . VAL A 1 97 ? -9.766 7.493 -10.306 1.000 28.960 78 VAL A C 1
ATOM 1144 O O . VAL A 1 97 ? -8.570 7.598 -9.976 1.000 25.300 78 VAL A O 1
ATOM 1157 N N . SER A 1 98 ? -10.223 6.759 -11.319 1.000 30.620 79 SER A N 1
ATOM 1158 C CA . SER A 1 98 ? -9.453 6.269 -12.474 1.000 30.490 79 SER A CA 1
ATOM 1159 C C . SER A 1 98 ? -10.310 6.616 -13.672 1.000 32.580 79 SER A C 1
ATOM 1160 O O . SER A 1 98 ? -11.458 6.076 -13.744 1.000 30.920 79 SER A O 1
ATOM 1168 N N . LEU A 1 99 ? -9.810 7.567 -14.462 1.000 38.040 80 LEU A N 1
ATOM 1169 C CA . LEU A 1 99 ? -10.349 7.999 -15.773 1.000 43.210 80 LEU A CA 1
ATOM 1170 C C . LEU A 1 99 ? -9.487 7.370 -16.843 1.000 34.910 80 LEU A C 1
ATOM 1171 O O . LEU A 1 99 ? -8.323 7.674 -16.899 1.000 30.780 80 LEU A O 1
ATOM 1187 N N . THR A 1 100 ? -10.079 6.582 -17.700 1.000 37.120 81 THR A N 1
ATOM 1188 C CA . THR A 1 100 ? -9.451 6.164 -18.961 1.000 44.270 81 THR A CA 1
ATOM 1189 C C . THR A 1 100 ? -9.828 7.308 -19.915 1.000 44.060 81 THR A C 1
ATOM 1190 O O . THR A 1 100 ? -11.027 7.570 -20.016 1.000 47.950 81 THR A O 1
ATOM 1201 N N . VAL A 1 101 ? -8.881 8.021 -20.533 1.000 46.020 82 VAL A N 1
ATOM 1202 C CA . VAL A 1 101 ? -9.181 9.056 -21.584 1.000 49.270 82 VAL A CA 1
ATOM 1203 C C . VAL A 1 101 ? -8.688 8.560 -22.953 1.000 53.980 82 VAL A C 1
ATOM 1204 O O . VAL A 1 101 ? -7.437 8.400 -23.125 1.000 57.020 82 VAL A O 1
ATOM 1217 N N . ASN A 1 102 ? -9.630 8.409 -23.897 1.000 62.170 83 ASN A N 1
ATOM 1218 C CA . ASN A 1 102 ? -9.436 8.017 -25.322 1.000 65.650 83 ASN A CA 1
ATOM 1219 C C . ASN A 1 102 ? -9.579 9.278 -26.192 1.000 65.360 83 ASN A C 1
ATOM 1220 O O . ASN A 1 102 ? -10.700 9.529 -26.696 1.000 63.500 83 ASN A O 1
ATOM 1231 N N . LEU A 1 103 ? -8.469 9.999 -26.423 1.000 60.530 84 LEU A N 1
ATOM 1232 C CA . LEU A 1 103 ? -8.457 11.423 -26.870 1.000 63.340 84 LEU A CA 1
ATOM 1233 C C . LEU A 1 103 ? -9.029 11.588 -28.278 1.000 63.200 84 LEU A C 1
ATOM 1234 O O . LEU A 1 103 ? -9.950 12.406 -28.422 1.000 66.320 84 LEU A O 1
ATOM 1250 N N . ALA A 1 104 ? -8.422 10.921 -29.271 1.000 54.370 85 ALA A N 1
ATOM 1251 C CA . ALA A 1 104 ? -8.786 10.974 -30.707 1.000 55.570 85 ALA A CA 1
ATOM 1252 C C . ALA A 1 104 ? -10.229 10.511 -30.883 1.000 50.680 85 ALA A C 1
ATOM 1253 O O . ALA A 1 104 ? -10.996 11.230 -31.469 1.000 47.750 85 ALA A O 1
ATOM 1260 N N . ASP A 1 105 ? -10.584 9.405 -30.235 1.000 61.140 86 ASP A N 1
ATOM 1261 C CA . ASP A 1 105 ? -11.964 8.856 -30.140 1.000 62.890 86 ASP A CA 1
ATOM 1262 C C . ASP A 1 105 ? -12.896 9.829 -29.379 1.000 61.540 86 ASP A C 1
ATOM 1263 O O . ASP A 1 105 ? -14.107 9.500 -29.282 1.000 57.100 86 ASP A O 1
ATOM 1272 N N . TYR A 1 106 ? -12.402 10.937 -28.789 1.000 58.010 87 TYR A N 1
ATOM 1273 C CA . TYR A 1 106 ? -13.222 11.991 -28.119 1.000 61.140 87 TYR A CA 1
ATOM 1274 C C . TYR A 1 106 ? -14.176 11.325 -27.083 1.000 48.570 87 TYR A C 1
ATOM 1275 O O . TYR A 1 106 ? -15.264 11.852 -26.841 1.000 60.240 87 TYR A O 1
ATOM 1293 N N . ILE A 1 107 ? -13.790 10.196 -26.469 1.000 45.210 88 ILE A N 1
ATOM 1294 C CA . ILE A 1 107 ? -14.599 9.404 -25.481 1.000 53.620 88 ILE A CA 1
ATOM 1295 C C . ILE A 1 107 ? -13.755 9.155 -24.211 1.000 47.530 88 ILE A C 1
ATOM 1296 O O . ILE A 1 107 ? -12.501 9.158 -24.264 1.000 52.980 88 ILE A O 1
ATOM 1312 N N . LEU A 1 108 ? -14.416 9.040 -23.073 1.000 40.660 89 LEU A N 1
ATOM 1313 C CA . LEU A 1 108 ? -13.755 8.945 -21.748 1.000 40.590 89 LEU A CA 1
ATOM 1314 C C . LEU A 1 108 ? -14.538 7.965 -20.908 1.000 35.010 89 LEU A C 1
ATOM 1315 O O . LEU A 1 108 ? -15.749 7.922 -21.039 1.000 30.760 89 LEU A O 1
ATOM 1331 N N . HIS A 1 109 ? -13.859 7.214 -20.062 1.000 37.880 90 HIS A N 1
ATOM 1332 C CA . HIS A 1 109 ? -14.536 6.372 -19.053 1.000 32.260 90 HIS A CA 1
ATOM 1333 C C . HIS A 1 109 ? -13.965 6.708 -17.693 1.000 28.340 90 HIS A C 1
ATOM 1334 O O . HIS A 1 109 ? -12.747 6.735 -17.556 1.000 22.870 90 HIS A O 1
ATOM 1349 N N . GLY A 1 110 ? -14.870 6.960 -16.750 1.000 27.390 91 GLY A N 1
ATOM 1350 C CA . GLY A 1 110 ? -14.543 7.262 -15.354 1.000 28.240 91 GLY A CA 1
ATOM 1351 C C . GLY A 1 110 ? -15.128 6.227 -14.444 1.000 26.330 91 GLY A C 1
ATOM 1352 O O . GLY A 1 110 ? -16.344 5.971 -14.529 1.000 29.710 91 GLY A O 1
ATOM 1356 N N . THR A 1 111 ? -14.294 5.629 -13.612 1.000 29.040 92 THR A N 1
ATOM 1357 C CA . THR A 1 111 ? -14.766 4.961 -12.373 1.000 31.620 92 THR A CA 1
ATOM 1358 C C . THR A 1 111 ? -14.495 5.953 -11.253 1.000 35.550 92 THR A C 1
ATOM 1359 O O . THR A 1 111 ? -13.378 6.641 -11.286 1.000 35.530 92 THR A O 1
ATOM 1370 N N . ILE A 1 112 ? -15.480 6.067 -10.362 1.000 26.320 93 ILE A N 1
ATOM 1371 C CA . ILE A 1 112 ? -15.413 6.967 -9.203 1.000 28.190 93 ILE A CA 1
ATOM 1372 C C . ILE A 1 112 ? -15.783 6.137 -7.992 1.000 30.040 93 ILE A C 1
ATOM 1373 O O . ILE A 1 112 ? -16.852 5.540 -8.006 1.000 27.670 93 ILE A O 1
ATOM 1389 N N . PHE A 1 113 ? -14.878 6.073 -7.022 1.000 29.970 94 PHE A N 1
ATOM 1390 C CA . PHE A 1 113 ? -15.059 5.294 -5.793 1.000 27.130 94 PHE A CA 1
ATOM 1391 C C . PHE A 1 113 ? -15.311 6.325 -4.720 1.000 33.700 94 PHE A C 1
ATOM 1392 O O . PHE A 1 113 ? -14.338 6.891 -4.220 1.000 42.490 94 PHE A O 1
ATOM 1409 N N . PHE A 1 114 ? -16.591 6.644 -4.528 1.000 37.030 95 PHE A N 1
ATOM 1410 C CA . PHE A 1 114 ? -17.088 7.647 -3.575 1.000 30.620 95 PHE A CA 1
ATOM 1411 C C . PHE A 1 114 ? -17.180 6.950 -2.247 1.000 32.590 95 PHE A C 1
ATOM 1412 O O . PHE A 1 114 ? -17.856 5.948 -2.160 1.000 41.570 95 PHE A O 1
ATOM 1429 N N . PRO A 1 115 ? -16.505 7.436 -1.196 1.000 35.790 96 PRO A N 1
ATOM 1430 C CA . PRO A 1 115 ? -16.870 7.069 0.157 1.000 38.350 96 PRO A CA 1
ATOM 1431 C C . PRO A 1 115 ? -18.390 7.276 0.303 1.000 39.210 96 PRO A C 1
ATOM 1432 O O . PRO A 1 115 ? -18.961 8.147 -0.343 1.000 37.230 96 PRO A O 1
ATOM 1443 N N . ARG A 1 116 ? -19.019 6.493 1.163 1.000 38.180 97 ARG A N 1
ATOM 1444 C CA . ARG A 1 116 ? -20.478 6.618 1.365 1.000 43.660 97 ARG A CA 1
ATOM 1445 C C . ARG A 1 116 ? -20.842 8.057 1.717 1.000 38.400 97 ARG A C 1
ATOM 1446 O O . ARG A 1 116 ? -21.889 8.505 1.261 1.000 37.430 97 ARG A O 1
ATOM 1467 N N . TRP A 1 117 ? -19.998 8.755 2.472 1.000 36.110 98 TRP A N 1
ATOM 1468 C CA . TRP A 1 117 ? -20.395 10.101 2.956 1.000 36.910 98 TRP A CA 1
ATOM 1469 C C . TRP A 1 117 ? -20.471 11.107 1.814 1.000 35.650 98 TRP A C 1
ATOM 1470 O O . TRP A 1 117 ? -21.196 12.055 2.000 1.000 39.070 98 TRP A O 1
ATOM 1491 N N . ILE A 1 118 ? -19.801 10.895 0.684 1.000 38.810 99 ILE A N 1
ATOM 1492 C CA . ILE A 1 118 ? -19.930 11.799 -0.498 1.000 41.740 99 ILE A CA 1
ATOM 1493 C C . ILE A 1 118 ? -21.125 11.392 -1.357 1.000 41.540 99 ILE A C 1
ATOM 1494 O O . ILE A 1 118 ? -21.761 12.327 -1.830 1.000 60.410 99 ILE A O 1
ATOM 1510 N N . ILE A 1 119 ? -21.430 10.113 -1.607 1.000 42.260 100 ILE A N 1
ATOM 1511 C CA . ILE A 1 119 ? -22.696 9.736 -2.351 1.000 41.950 100 ILE A CA 1
ATOM 1512 C C . ILE A 1 119 ? -23.850 10.239 -1.482 1.000 40.570 100 ILE A C 1
ATOM 1513 O O . ILE A 1 119 ? -24.756 10.811 -2.068 1.000 42.430 100 ILE A O 1
ATOM 1529 N N . GLU A 1 120 ? -23.789 10.087 -0.153 1.000 39.380 101 GLU A N 1
ATOM 1530 C CA . GLU A 1 120 ? -24.887 10.522 0.753 1.000 41.790 101 GLU A CA 1
ATOM 1531 C C . GLU A 1 120 ? -24.950 12.058 0.794 1.000 37.790 101 GLU A C 1
ATOM 1532 O O . GLU A 1 120 ? -26.002 12.629 0.463 1.000 37.940 101 GLU A O 1
ATOM 1544 N N . ASN A 1 121 ? -23.873 12.663 1.280 1.000 37.900 102 ASN A N 1
ATOM 1545 C CA . ASN A 1 121 ? -23.891 14.128 1.505 1.000 44.760 102 ASN A CA 1
ATOM 1546 C C . ASN A 1 121 ? -22.724 14.780 0.770 1.000 49.390 102 ASN A C 1
ATOM 1547 O O . ASN A 1 121 ? -21.781 15.229 1.419 1.000 49.220 102 ASN A O 1
ATOM 1558 N N . PRO A 1 122 ? -22.792 14.865 -0.567 1.000 57.020 103 PRO A N 1
ATOM 1559 C CA . PRO A 1 122 ? -21.753 15.475 -1.398 1.000 50.460 103 PRO A CA 1
ATOM 1560 C C . PRO A 1 122 ? -21.576 17.003 -1.274 1.000 52.440 103 PRO A C 1
ATOM 1561 O O . PRO A 1 122 ? -20.637 17.527 -1.894 1.000 51.300 103 PRO A O 1
ATOM 1572 N N . GLU A 1 123 ? -22.513 17.690 -0.608 1.000 47.200 104 GLU A N 1
ATOM 1573 C CA . GLU A 1 123 ? -22.626 19.179 -0.557 1.000 45.460 104 GLU A CA 1
ATOM 1574 C C . GLU A 1 123 ? -21.335 19.806 -0.017 1.000 44.830 104 GLU A C 1
ATOM 1575 O O . GLU A 1 123 ? -20.886 20.828 -0.577 1.000 42.110 104 GLU A O 1
ATOM 1587 N N . LYS A 1 124 ? -20.714 19.245 1.016 1.000 49.290 105 LYS A N 1
ATOM 1588 C CA . LYS A 1 124 ? -19.553 19.994 1.574 1.000 58.570 105 LYS A CA 1
ATOM 1589 C C . LYS A 1 124 ? -18.411 19.899 0.566 1.000 55.590 105 LYS A C 1
ATOM 1590 O O . LYS A 1 124 ? -17.665 20.886 0.447 1.000 73.620 105 LYS A O 1
ATOM 1609 N N . THR A 1 125 ? -18.369 18.839 -0.235 1.000 42.030 106 THR A N 1
ATOM 1610 C CA . THR A 1 125 ? -17.318 18.689 -1.256 1.000 35.820 106 THR A CA 1
ATOM 1611 C C . THR A 1 125 ? -17.549 19.654 -2.415 1.000 34.100 106 THR A C 1
ATOM 1612 O O . THR A 1 125 ? -16.723 19.653 -3.319 1.000 26.090 106 THR A O 1
ATOM 1623 N N . VAL A 1 126 ? -18.661 20.388 -2.460 1.000 44.090 107 VAL A N 1
ATOM 1624 C CA . VAL A 1 126 ? -18.927 21.302 -3.601 1.000 50.960 107 VAL A CA 1
ATOM 1625 C C . VAL A 1 126 ? -18.441 22.665 -3.160 1.000 52.070 107 VAL A C 1
ATOM 1626 O O . VAL A 1 126 ? -19.203 23.431 -2.541 1.000 59.250 107 VAL A O 1
ATOM 1639 N N . CYS A 1 127 ? -17.175 22.885 -3.457 1.000 45.240 108 CYS A N 1
ATOM 1640 C CA . CYS A 1 127 ? -16.458 24.128 -3.188 1.000 44.810 108 CYS A CA 1
ATOM 1641 C C . CYS A 1 127 ? -15.245 24.137 -4.092 1.000 46.240 108 CYS A C 1
ATOM 1642 O O . CYS A 1 127 ? -15.049 23.126 -4.819 1.000 43.580 108 CYS A O 1
ATOM 1650 N N . TYR A 1 128 ? -14.510 25.242 -4.038 1.000 47.500 109 TYR A N 1
ATOM 1651 C CA . TYR A 1 128 ? -13.075 25.265 -4.374 1.000 55.250 109 TYR A CA 1
ATOM 1652 C C . TYR A 1 128 ? -12.276 24.530 -3.268 1.000 51.110 109 TYR A C 1
ATOM 1653 O O . TYR A 1 128 ? -11.868 25.109 -2.251 1.000 50.410 109 TYR A O 1
ATOM 1671 N N . GLN A 1 129 ? -12.011 23.253 -3.490 1.000 38.030 110 GLN A N 1
ATOM 1672 C CA . GLN A 1 129 ? -11.509 22.330 -2.465 1.000 33.570 110 GLN A CA 1
ATOM 1673 C C . GLN A 1 129 ? -10.221 22.836 -1.827 1.000 39.450 110 GLN A C 1
ATOM 1674 O O . GLN A 1 129 ? -9.994 22.559 -0.596 1.000 39.360 110 GLN A O 1
ATOM 1688 N N . ASN A 1 130 ? -9.380 23.467 -2.645 1.000 38.530 111 ASN A N 1
ATOM 1689 C CA . ASN A 1 130 ? -8.036 23.944 -2.249 1.000 37.740 111 ASN A CA 1
ATOM 1690 C C . ASN A 1 130 ? -8.123 24.891 -1.062 1.000 38.500 111 ASN A C 1
ATOM 1691 O O . ASN A 1 130 ? -7.128 24.929 -0.309 1.000 50.010 111 ASN A O 1
ATOM 1702 N N . ASP A 1 131 ? -9.244 25.604 -0.934 1.000 39.770 112 ASP A N 1
ATOM 1703 C CA . ASP A 1 131 ? -9.562 26.464 0.229 1.000 42.380 112 ASP A CA 1
ATOM 1704 C C . ASP A 1 131 ? -10.068 25.693 1.444 1.000 42.460 112 ASP A C 1
ATOM 1705 O O . ASP A 1 131 ? -10.231 26.369 2.456 1.000 44.460 112 ASP A O 1
ATOM 1714 N N . 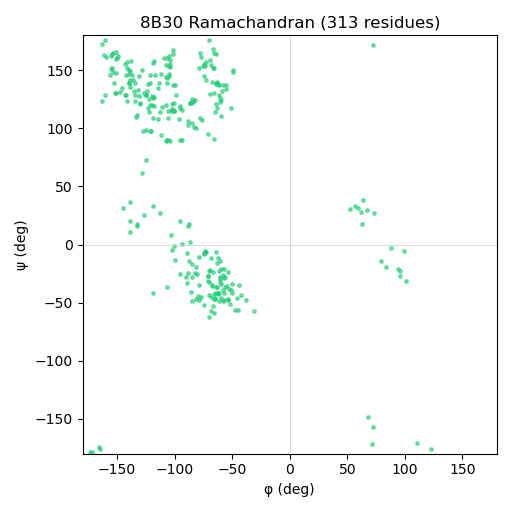HIS A 1 132 ? -10.397 24.400 1.336 1.000 43.740 113 HIS A N 1
ATOM 1715 C CA . HIS A 1 132 ? -11.081 23.639 2.417 1.000 46.330 113 HIS A CA 1
ATOM 1716 C C . HIS A 1 132 ? -10.481 22.259 2.550 1.000 45.380 113 HIS A C 1
ATOM 1717 O O . HIS A 1 132 ? -11.203 21.421 2.935 1.000 50.570 113 HIS A O 1
ATOM 1732 N N . LEU A 1 133 ? -9.178 22.091 2.385 1.000 47.850 114 LEU A N 1
ATOM 1733 C CA . LEU A 1 133 ? -8.553 20.737 2.390 1.000 45.770 114 LEU A CA 1
ATOM 1734 C C . LEU A 1 133 ? -8.687 20.105 3.759 1.000 45.610 114 LEU A C 1
ATOM 1735 O O . LEU A 1 133 ? -9.088 18.957 3.827 1.000 52.470 114 LEU A O 1
ATOM 1751 N N . PRO A 1 134 ? -8.388 20.796 4.882 1.000 60.120 115 PRO A N 1
ATOM 1752 C CA . PRO A 1 134 ? -8.457 20.151 6.194 1.000 52.270 115 PRO A CA 1
ATOM 1753 C C . PRO A 1 134 ? -9.905 19.807 6.559 1.000 48.910 115 PRO A C 1
ATOM 1754 O O . PRO A 1 134 ? -10.104 18.748 7.196 1.000 40.200 115 PRO A O 1
ATOM 1765 N N . LEU A 1 135 ? -10.836 20.675 6.131 1.000 44.920 116 LEU A N 1
ATOM 1766 C CA . LEU A 1 135 ? -12.304 20.469 6.239 1.000 48.430 116 LEU A CA 1
ATOM 1767 C C . LEU A 1 135 ? -12.677 19.152 5.509 1.000 49.790 116 LEU A C 1
ATOM 1768 O O . LEU A 1 135 ? -13.340 18.278 6.097 1.000 56.680 116 LEU A O 1
ATOM 1784 N N . MET A 1 136 ? -12.199 18.951 4.285 1.000 48.410 117 MET A N 1
ATOM 1785 C CA . MET A 1 136 ? -12.520 17.749 3.475 1.000 45.000 117 MET A CA 1
ATOM 1786 C C . MET A 1 136 ? -11.981 16.503 4.167 1.000 45.370 117 MET A C 1
ATOM 1787 O O . MET A 1 136 ? -12.669 15.465 4.135 1.000 46.480 117 MET A O 1
ATOM 1801 N N . ARG A 1 137 ? -10.773 16.593 4.713 1.000 42.640 118 ARG A N 1
ATOM 1802 C CA . ARG A 1 137 ? -10.118 15.445 5.387 1.000 40.800 118 ARG A CA 1
ATOM 1803 C C . ARG A 1 137 ? -10.857 15.148 6.696 1.000 40.810 118 ARG A C 1
ATOM 1804 O O . ARG A 1 137 ? -10.942 13.979 7.075 1.000 38.900 118 ARG A O 1
ATOM 1825 N N . ALA A 1 138 ? -11.404 16.165 7.354 1.000 38.290 119 ALA A N 1
ATOM 1826 C CA . ALA A 1 138 ? -12.123 15.972 8.620 1.000 33.900 119 ALA A CA 1
ATOM 1827 C C . ALA A 1 138 ? -13.399 15.199 8.307 1.000 38.340 119 ALA A C 1
ATOM 1828 O O . ALA A 1 138 ? -13.678 14.194 9.020 1.000 56.850 119 ALA A O 1
ATOM 1835 N N . TYR A 1 139 ? -14.115 15.597 7.259 1.000 38.700 120 TYR A N 1
ATOM 1836 C CA . TYR A 1 139 ? -15.329 14.879 6.790 1.000 43.170 120 TYR A CA 1
ATOM 1837 C C . TYR A 1 139 ? -14.962 13.446 6.374 1.000 39.040 120 TYR A C 1
ATOM 1838 O O . TYR A 1 139 ? -15.655 12.474 6.818 1.000 40.240 120 TYR A O 1
ATOM 1856 N N . ARG A 1 140 ? -13.907 13.352 5.572 1.000 34.730 121 ARG A N 1
ATOM 1857 C CA . ARG A 1 140 ? -13.260 12.088 5.150 1.000 37.940 121 ARG A CA 1
ATOM 1858 C C . ARG A 1 140 ? -13.072 11.151 6.343 1.000 43.280 121 ARG A C 1
ATOM 1859 O O . ARG A 1 140 ? -13.558 9.993 6.261 1.000 44.480 121 ARG A O 1
ATOM 1880 N N . ASP A 1 141 ? -12.381 11.624 7.385 1.000 48.750 122 ASP A N 1
ATOM 1881 C CA . ASP A 1 141 ? -11.936 10.799 8.543 1.000 41.760 122 ASP A CA 1
ATOM 1882 C C . ASP A 1 141 ? -13.176 10.289 9.295 1.000 43.590 122 ASP A C 1
ATOM 1883 O O . ASP A 1 141 ? -13.272 9.057 9.506 1.000 41.800 122 ASP A O 1
ATOM 1892 N N . ALA A 1 142 ? -14.180 11.123 9.576 1.000 39.400 123 ALA A N 1
ATOM 1893 C CA . ALA A 1 142 ? -15.345 10.609 10.345 1.000 33.430 123 ALA A CA 1
ATOM 1894 C C . ALA A 1 142 ? -16.118 9.688 9.431 1.000 29.010 123 ALA A C 1
ATOM 1895 O O . ALA A 1 142 ? -16.726 8.810 9.954 1.000 37.410 123 ALA A O 1
ATOM 1902 N N . GLY A 1 143 ? -16.077 9.865 8.115 1.000 33.190 124 GLY A N 1
ATOM 1903 C CA . GLY A 1 143 ? -16.843 9.018 7.184 1.000 31.710 124 GLY A CA 1
ATOM 1904 C C . GLY A 1 143 ? -18.337 9.251 7.334 1.000 31.010 124 GLY A C 1
ATOM 1905 O O . GLY A 1 143 ? -18.738 10.378 7.585 1.000 46.310 124 GLY A O 1
ATOM 1909 N N . PRO A 1 144 ? -19.218 8.260 7.116 1.000 28.390 125 PRO A N 1
ATOM 1910 C CA . PRO A 1 144 ? -18.837 6.898 6.796 1.000 28.210 125 PRO A CA 1
ATOM 1911 C C . PRO A 1 144 ? -18.100 6.798 5.446 1.000 26.560 125 PRO A C 1
ATOM 1912 O O . PRO A 1 144 ? -18.430 7.379 4.457 1.000 28.590 125 PRO A O 1
ATOM 1923 N N . THR A 1 145 ? -17.080 5.998 5.443 1.000 28.530 126 THR A N 1
ATOM 1924 C CA . THR A 1 145 ? -16.359 5.652 4.222 1.000 33.230 126 THR A CA 1
ATOM 1925 C C . THR A 1 145 ? -17.158 4.544 3.542 1.000 35.580 126 THR A C 1
ATOM 1926 O O . THR A 1 145 ? -17.348 4.685 2.334 1.000 46.870 126 THR A O 1
ATOM 1937 N N . TYR A 1 146 ? -17.608 3.501 4.252 1.000 35.970 127 TYR A N 1
ATOM 1938 C CA . TYR A 1 146 ? -18.166 2.280 3.600 1.000 33.210 127 TYR A CA 1
ATOM 1939 C C . TYR A 1 146 ? -19.688 2.203 3.731 1.000 40.250 127 TYR A C 1
ATOM 1940 O O . TYR A 1 146 ? -20.266 2.835 4.616 1.000 50.190 127 TYR A O 1
ATOM 1958 N N . PRO A 1 147 ? -20.392 1.411 2.891 1.000 41.260 128 PRO A N 1
ATOM 1959 C CA . PRO A 1 147 ? -19.851 0.864 1.646 1.000 42.360 128 PRO A CA 1
ATOM 1960 C C . PRO A 1 147 ? -19.535 1.957 0.614 1.000 43.520 128 PRO A C 1
ATOM 1961 O O . PRO A 1 147 ? -20.078 3.050 0.673 1.000 53.910 128 PRO A O 1
ATOM 1972 N N . LYS A 1 148 ? -18.563 1.666 -0.250 1.000 41.340 129 LYS A N 1
ATOM 1973 C CA . LYS A 1 148 ? -18.158 2.648 -1.283 1.000 37.950 129 LYS A CA 1
ATOM 1974 C C . LYS A 1 148 ? -19.229 2.681 -2.364 1.000 38.940 129 LYS A C 1
ATOM 1975 O O . LYS A 1 148 ? -19.813 1.627 -2.646 1.000 55.100 129 LYS A O 1
ATOM 1994 N N . GLU A 1 149 ? -19.473 3.852 -2.930 1.000 31.660 130 GLU A N 1
ATOM 1995 C CA . GLU A 1 149 ? -20.439 3.979 -4.037 1.000 35.140 130 GLU A CA 1
ATOM 1996 C C . GLU A 1 149 ? -19.614 4.172 -5.301 1.000 37.080 130 GLU A C 1
ATOM 1997 O O . GLU A 1 149 ? -18.940 5.193 -5.419 1.000 34.060 130 GLU A O 1
ATOM 2009 N N . VAL A 1 150 ? -19.686 3.206 -6.200 1.000 36.640 131 VAL A N 1
ATOM 2010 C CA . VAL A 1 150 ? -18.853 3.224 -7.435 1.000 36.340 131 VAL A CA 1
ATOM 2011 C C . VAL A 1 150 ? -19.757 3.766 -8.550 1.000 36.460 131 VAL A C 1
ATOM 2012 O O . VAL A 1 150 ? -20.873 3.298 -8.765 1.000 35.140 131 VAL A O 1
ATOM 2025 N N . ILE A 1 151 ? -19.276 4.771 -9.257 1.000 42.670 132 ILE A N 1
ATOM 2026 C CA . ILE A 1 151 ? -19.919 5.319 -10.490 1.000 42.440 132 ILE A CA 1
ATOM 2027 C C . ILE A 1 151 ? -19.003 4.990 -11.663 1.000 37.550 132 ILE A C 1
ATOM 2028 O O . ILE A 1 151 ? -17.898 5.488 -11.698 1.000 33.490 132 ILE A O 1
ATOM 2044 N N . ASP A 1 152 ? -19.472 4.151 -12.572 1.000 41.850 133 ASP A N 1
ATOM 2045 C CA . ASP A 1 152 ? -18.718 3.718 -13.766 1.000 50.070 133 ASP A CA 1
ATOM 2046 C C . ASP A 1 152 ? -19.509 4.290 -14.918 1.000 48.430 133 ASP A C 1
ATOM 2047 O O . ASP A 1 152 ? -20.640 3.849 -15.063 1.000 62.770 133 ASP A O 1
ATOM 2056 N N . GLU A 1 153 ? -18.995 5.317 -15.597 1.000 39.340 134 GLU A N 1
ATOM 2057 C CA . GLU A 1 153 ? -19.735 5.964 -16.702 1.000 43.580 134 GLU A CA 1
ATOM 2058 C C . GLU A 1 153 ? -18.786 6.287 -17.843 1.000 44.390 134 GLU A C 1
ATOM 2059 O O . GLU A 1 153 ? -17.615 6.636 -17.574 1.000 63.040 134 GLU A O 1
ATOM 2071 N N . PHE A 1 154 ? -19.253 6.048 -19.076 1.000 48.590 135 PHE A N 1
ATOM 2072 C CA . PHE A 1 154 ? -18.630 6.589 -20.310 1.000 43.240 135 PHE A CA 1
ATOM 2073 C C . PHE A 1 154 ? -18.986 8.060 -20.355 1.000 40.470 135 PHE A C 1
ATOM 2074 O O . PHE A 1 154 ? -19.961 8.447 -19.742 1.000 38.580 135 PHE A O 1
ATOM 2091 N N . ALA A 1 155 ? -18.172 8.841 -21.033 1.000 43.820 136 ALA A N 1
ATOM 2092 C CA . ALA A 1 155 ? -18.462 10.253 -21.329 1.000 47.430 136 ALA A CA 1
ATOM 2093 C C . ALA A 1 155 ? -18.085 10.500 -22.768 1.000 49.210 136 ALA A C 1
ATOM 2094 O O . ALA A 1 155 ? -17.029 9.933 -23.218 1.000 44.110 136 ALA A O 1
ATOM 2101 N N . THR A 1 156 ? -18.909 11.314 -23.444 1.000 56.200 137 THR A N 1
ATOM 2102 C CA . THR A 1 156 ? -18.515 11.948 -24.729 1.000 57.010 137 THR A CA 1
ATOM 2103 C C . THR A 1 156 ? -17.747 13.235 -24.350 1.000 52.260 137 THR A C 1
ATOM 2104 O O . THR A 1 156 ? -18.248 14.008 -23.494 1.000 47.460 137 THR A O 1
ATOM 2115 N N . ILE A 1 157 ? -16.516 13.367 -24.860 1.000 51.660 138 ILE A N 1
ATOM 2116 C CA . ILE A 1 157 ? -15.689 14.610 -24.784 1.000 62.230 138 ILE A CA 1
ATOM 2117 C C . ILE A 1 157 ? -16.246 15.595 -25.827 1.000 58.570 138 ILE A C 1
ATOM 2118 O O . ILE A 1 157 ? -16.033 15.349 -27.022 1.000 59.060 138 ILE A O 1
ATOM 2134 N N . THR A 1 158 ? -16.929 16.656 -25.410 1.000 55.620 139 THR A N 1
ATOM 2135 C CA . THR A 1 158 ? -17.659 17.555 -26.341 1.000 58.300 139 THR A CA 1
ATOM 2136 C C . THR A 1 158 ? -16.648 18.568 -26.856 1.000 57.300 139 THR A C 1
ATOM 2137 O O . THR A 1 158 ? -16.517 18.656 -28.109 1.000 59.920 139 THR A O 1
ATOM 2148 N N . PHE A 1 159 ? -15.871 19.180 -25.946 1.000 56.000 140 PHE A N 1
ATOM 2149 C CA . PHE A 1 159 ? -14.817 20.177 -26.262 1.000 60.020 140 PHE A CA 1
ATOM 2150 C C . PHE A 1 159 ? -13.465 19.630 -25.840 1.000 54.460 140 PHE A C 1
ATOM 2151 O O . PHE A 1 159 ? -13.428 18.892 -24.853 1.000 68.350 140 PHE A O 1
ATOM 2168 N N . MET A 1 160 ? -12.418 19.957 -26.591 1.000 60.280 141 MET A N 1
ATOM 2169 C CA . MET A 1 160 ? -11.046 19.450 -26.356 1.000 57.940 141 MET A CA 1
ATOM 2170 C C . MET A 1 160 ? -10.044 20.368 -27.067 1.000 63.740 141 MET A C 1
ATOM 2171 O O . MET A 1 160 ? -10.260 20.628 -28.278 1.000 55.920 141 MET A O 1
ATOM 2185 N N . ARG A 1 161 ? -9.014 20.831 -26.343 1.000 61.410 142 ARG A N 1
ATOM 2186 C CA . ARG A 1 161 ? -7.964 21.756 -26.836 1.000 45.490 142 ARG A CA 1
ATOM 2187 C C . ARG A 1 161 ? -6.665 21.470 -26.107 1.000 44.510 142 ARG A C 1
ATOM 2188 O O . ARG A 1 161 ? -6.717 20.851 -25.056 1.000 67.700 142 ARG A O 1
ATOM 2209 N N . ASP A 1 162 ? -5.549 21.927 -26.648 1.000 43.870 143 ASP A N 1
ATOM 2210 C CA . ASP A 1 162 ? -4.195 21.792 -26.066 1.000 42.150 143 ASP A CA 1
ATOM 2211 C C . ASP A 1 162 ? -3.844 23.149 -25.472 1.000 48.400 143 ASP A C 1
ATOM 2212 O O . ASP A 1 162 ? -3.828 24.146 -26.204 1.000 58.740 143 ASP A O 1
ATOM 2221 N N . CYS A 1 163 ? -3.700 23.201 -24.160 1.000 53.260 144 CYS A N 1
ATOM 2222 C CA . CYS A 1 163 ? -3.361 24.419 -23.389 1.000 49.200 144 CYS A CA 1
ATOM 2223 C C . CYS A 1 163 ? -1.889 24.380 -23.012 1.000 46.440 144 CYS A C 1
ATOM 2224 O O . CYS A 1 163 ? -1.427 25.394 -22.432 1.000 50.590 144 CYS A O 1
ATOM 2232 N N . GLY A 1 164 ? -1.198 23.278 -23.316 1.000 42.040 145 GLY A N 1
ATOM 2233 C CA . GLY A 1 164 ? 0.208 23.073 -22.918 1.000 48.340 145 GLY A CA 1
ATOM 2234 C C . GLY A 1 164 ? 0.351 22.828 -21.434 1.000 52.370 145 GLY A C 1
ATOM 2235 O O . GLY A 1 164 ? -0.673 22.712 -20.730 1.000 50.860 145 GLY A O 1
ATOM 2239 N N . GLU A 1 165 ? 1.593 22.797 -20.960 1.000 55.370 146 GLU A N 1
ATOM 2240 C CA . GLU A 1 165 ? 1.893 22.471 -19.537 1.000 59.800 146 GLU A CA 1
ATOM 2241 C C . GLU A 1 165 ? 1.621 23.736 -18.690 1.000 61.250 146 GLU A C 1
ATOM 2242 O O . GLU A 1 165 ? 1.634 24.844 -19.236 1.000 65.380 146 GLU A O 1
ATOM 2254 N N . ASN A 1 166 ? 1.261 23.556 -17.420 1.000 52.780 147 ASN A N 1
ATOM 2255 C CA . ASN A 1 166 ? 1.462 24.509 -16.303 1.000 40.360 147 ASN A CA 1
ATOM 2256 C C . ASN A 1 166 ? 0.776 25.852 -16.558 1.000 41.250 147 ASN A C 1
ATOM 2257 O O . ASN A 1 166 ? 1.226 26.888 -16.031 1.000 50.660 147 ASN A O 1
ATOM 2268 N N . ASN A 1 167 ? -0.336 25.833 -17.277 1.000 41.950 148 ASN A N 1
ATOM 2269 C CA . ASN A 1 167 ? -1.177 27.029 -17.493 1.000 35.830 148 ASN A CA 1
ATOM 2270 C C . ASN A 1 167 ? -2.170 27.103 -16.341 1.000 34.970 148 ASN A C 1
ATOM 2271 O O . ASN A 1 167 ? -3.209 26.490 -16.392 1.000 38.540 148 ASN A O 1
ATOM 2282 N N . GLU A 1 168 ? -1.924 27.976 -15.394 1.000 38.940 149 GLU A N 1
ATOM 2283 C CA . GLU A 1 168 ? -2.824 28.108 -14.235 1.000 37.420 149 GLU A CA 1
ATOM 2284 C C . GLU A 1 168 ? -4.100 28.831 -14.655 1.000 35.110 149 GLU A C 1
ATOM 2285 O O . GLU A 1 168 ? -5.001 28.894 -13.842 1.000 42.950 149 GLU A O 1
ATOM 2297 N N . THR A 1 169 ? -4.200 29.365 -15.865 1.000 39.830 150 THR A N 1
ATOM 2298 C CA . THR A 1 169 ? -5.407 30.136 -16.310 1.000 51.160 150 THR A CA 1
ATOM 2299 C C . THR A 1 169 ? -6.467 29.216 -16.947 1.000 48.760 150 THR A C 1
ATOM 2300 O O . THR A 1 169 ? -7.592 29.696 -17.135 1.000 56.470 150 THR A O 1
ATOM 2311 N N . VAL A 1 170 ? -6.198 27.928 -17.184 1.000 46.560 151 VAL A N 1
ATOM 2312 C CA . VAL A 1 170 ? -7.155 27.035 -17.897 1.000 44.490 151 VAL A CA 1
ATOM 2313 C C . VAL A 1 170 ? -8.358 26.848 -16.981 1.000 44.850 151 VAL A C 1
ATOM 2314 O O . VAL A 1 170 ? -9.497 27.218 -17.358 1.000 46.280 151 VAL A O 1
ATOM 2327 N N . ILE A 1 171 ? -8.088 26.360 -15.781 1.000 47.740 152 ILE A N 1
ATOM 2328 C CA . ILE A 1 171 ? -9.108 26.172 -14.716 1.000 47.220 152 ILE A CA 1
ATOM 2329 C C . ILE A 1 171 ? -8.640 27.020 -13.544 1.000 47.910 152 ILE A C 1
ATOM 2330 O O . ILE A 1 171 ? -7.676 26.625 -12.889 1.000 63.540 152 ILE A O 1
ATOM 2346 N N . ASN A 1 172 ? -9.203 28.218 -13.424 1.000 59.490 153 ASN A N 1
ATOM 2347 C CA . ASN A 1 172 ? -8.919 29.207 -12.347 1.000 62.950 153 ASN A CA 1
ATOM 2348 C C . ASN A 1 172 ? -10.222 29.855 -11.884 1.000 46.550 153 ASN A C 1
ATOM 2349 O O . ASN A 1 172 ? -10.117 30.860 -11.259 1.000 47.540 153 ASN A O 1
ATOM 2360 N N . CYS A 1 173 ? -11.388 29.253 -12.119 1.000 49.840 154 CYS A N 1
ATOM 2361 C CA . CYS A 1 173 ? -12.693 29.726 -11.576 1.000 55.030 154 CYS A CA 1
ATOM 2362 C C . CYS A 1 173 ? -13.649 28.559 -11.362 1.000 55.650 154 CYS A C 1
ATOM 2363 O O . CYS A 1 173 ? -13.500 27.534 -12.011 1.000 49.720 154 CYS A O 1
ATOM 2371 N N . PRO A 1 174 ? -14.707 28.708 -10.533 1.000 66.400 155 PRO A N 1
ATOM 2372 C CA . PRO A 1 174 ? -15.782 27.720 -10.504 1.000 64.340 155 PRO A CA 1
ATOM 2373 C C . PRO A 1 174 ? -16.524 27.668 -11.844 1.000 73.050 155 PRO A C 1
ATOM 2374 O O . PRO A 1 174 ? -16.405 28.580 -12.662 1.000 81.800 155 PRO A O 1
ATOM 2385 N N . PRO A 1 175 ? -17.312 26.602 -12.097 1.000 68.890 156 PRO A N 1
ATOM 2386 C CA . PRO A 1 175 ? -18.062 26.452 -13.337 1.000 70.530 156 PRO A CA 1
ATOM 2387 C C . PRO A 1 175 ? -18.938 27.659 -13.721 1.000 83.040 156 PRO A C 1
ATOM 2388 O O . PRO A 1 175 ? -18.838 28.162 -14.849 1.000 75.810 156 PRO A O 1
ATOM 2399 N N . SER A 1 176 ? -19.765 28.125 -12.778 1.000 75.170 157 SER A N 1
ATOM 2400 C CA . SER A 1 176 ? -20.816 29.152 -13.023 1.000 66.760 157 SER A CA 1
ATOM 2401 C C . SER A 1 176 ? -20.191 30.513 -13.372 1.000 78.020 157 SER A C 1
ATOM 2402 O O . SER A 1 176 ? -20.894 31.364 -13.969 1.000 60.790 157 SER A O 1
ATOM 2410 N N . GLU A 1 177 ? -18.934 30.739 -12.955 1.000 77.070 158 GLU A N 1
ATOM 2411 C CA . GLU A 1 177 ? -18.188 31.994 -13.189 1.000 71.480 158 GLU A CA 1
ATOM 2412 C C . GLU A 1 177 ? -17.468 31.933 -14.560 1.000 76.090 158 GLU A C 1
ATOM 2413 O O . GLU A 1 177 ? -16.844 32.956 -14.907 1.000 77.430 158 GLU A O 1
ATOM 2425 N N . LEU A 1 178 ? -17.610 30.855 -15.363 1.000 77.430 159 LEU A N 1
ATOM 2426 C CA . LEU A 1 178 ? -17.196 30.838 -16.801 1.000 83.140 159 LEU A CA 1
ATOM 2427 C C . LEU A 1 178 ? -18.179 31.683 -17.624 1.000 89.990 159 LEU A C 1
ATOM 2428 O O . LEU A 1 178 ? -19.343 31.843 -17.223 1.000 57.830 159 LEU A O 1
ATOM 2444 N N . PRO A 1 179 ? -17.762 32.194 -18.824 1.000 96.710 160 PRO A N 1
ATOM 2445 C CA . PRO A 1 179 ? -18.701 32.829 -19.760 1.000 90.070 160 PRO A CA 1
ATOM 2446 C C . PRO A 1 179 ? -19.709 31.816 -20.345 1.000 83.290 160 PRO A C 1
ATOM 2447 O O . PRO A 1 179 ? -19.370 30.645 -20.430 1.000 80.840 160 PRO A O 1
ATOM 2458 N N . ALA A 1 180 ? -20.904 32.294 -20.718 1.000 80.370 161 ALA A N 1
ATOM 2459 C CA . ALA A 1 180 ? -22.091 31.503 -21.129 1.000 82.190 161 ALA A CA 1
ATOM 2460 C C . ALA A 1 180 ? -21.805 30.616 -22.356 1.000 90.150 161 ALA A C 1
ATOM 2461 O O . ALA A 1 180 ? -22.563 29.644 -22.521 1.000 93.890 161 ALA A O 1
ATOM 2468 N N . ASP A 1 181 ? -20.777 30.916 -23.165 1.000 98.430 162 ASP A N 1
ATOM 2469 C CA . ASP A 1 181 ? -20.233 30.031 -24.235 1.000 107.880 162 ASP A CA 1
ATOM 2470 C C . ASP A 1 181 ? -18.814 29.575 -23.818 1.000 109.470 162 ASP A C 1
ATOM 2471 O O . ASP A 1 181 ? -17.840 30.356 -24.032 1.000 97.490 162 ASP A O 1
ATOM 2480 N N . TYR A 1 182 ? -18.742 28.395 -23.186 1.000 98.690 163 TYR A N 1
ATOM 2481 C CA . TYR A 1 182 ? -17.456 27.823 -22.709 1.000 85.810 163 TYR A CA 1
ATOM 2482 C C . TYR A 1 182 ? -17.645 26.315 -22.536 1.000 73.740 163 TYR A C 1
ATOM 2483 O O . TYR A 1 182 ? -18.580 25.944 -21.805 1.000 64.470 163 TYR A O 1
ATOM 2501 N N . ASP B 1 24 ? -26.315 -8.036 -22.600 1.000 54.970 5 ASP B N 1
ATOM 2502 C CA . ASP B 1 24 ? -24.993 -7.447 -23.000 1.000 74.120 5 ASP B CA 1
ATOM 2503 C C . ASP B 1 24 ? -24.751 -7.595 -24.518 1.000 88.640 5 ASP B C 1
ATOM 2504 O O . ASP B 1 24 ? -24.750 -8.755 -24.971 1.000 83.950 5 ASP B O 1
ATOM 2513 N N . LYS B 1 25 ? -24.466 -6.498 -25.259 1.000 94.730 6 LYS B N 1
ATOM 2514 C CA . LYS B 1 25 ? -23.963 -6.534 -26.673 1.000 95.790 6 LYS B CA 1
ATOM 2515 C C . LYS B 1 25 ? -22.550 -7.146 -26.722 1.000 95.600 6 LYS B C 1
ATOM 2516 O O . LYS B 1 25 ? -21.918 -7.271 -25.664 1.000 126.170 6 LYS B O 1
ATOM 2535 N N . GLU B 1 26 ? -22.045 -7.475 -27.917 1.000 101.010 7 GLU B N 1
ATOM 2536 C CA . GLU B 1 26 ? -20.808 -8.299 -28.159 1.000 109.320 7 GLU B CA 1
ATOM 2537 C C . GLU B 1 26 ? -19.528 -7.687 -27.567 1.000 101.530 7 GLU B C 1
ATOM 2538 O O . GLU B 1 26 ? -18.516 -8.430 -27.500 1.000 88.100 7 GLU B O 1
ATOM 2550 N N . ASP B 1 27 ? -19.607 -6.416 -27.197 1.000 88.150 8 ASP B N 1
ATOM 2551 C CA . ASP B 1 27 ? -18.409 -5.684 -26.732 1.000 86.760 8 ASP B CA 1
ATOM 2552 C C . ASP B 1 27 ? -17.606 -6.519 -25.739 1.000 77.210 8 ASP B C 1
ATOM 2553 O O . ASP B 1 27 ? -16.383 -6.627 -25.908 1.000 62.680 8 ASP B O 1
ATOM 2562 N N . LEU B 1 28 ? -18.269 -7.131 -24.776 1.000 69.690 9 LEU B N 1
ATOM 2563 C CA . LEU B 1 28 ? -17.467 -7.788 -23.700 1.000 70.960 9 LEU B CA 1
ATOM 2564 C C . LEU B 1 28 ? -17.089 -9.219 -24.053 1.000 71.040 9 LEU B C 1
ATOM 2565 O O . LEU B 1 28 ? -16.145 -9.675 -23.396 1.000 85.690 9 LEU B O 1
ATOM 2581 N N . SER B 1 29 ? -17.686 -9.866 -25.070 1.000 73.020 10 SER B N 1
ATOM 2582 C CA . SER B 1 29 ? -17.521 -11.339 -25.297 1.000 71.250 10 SER B CA 1
ATOM 2583 C C . SER B 1 29 ? -16.029 -11.698 -25.433 1.000 70.600 10 SER B C 1
ATOM 2584 O O . SER B 1 29 ? -15.703 -12.826 -25.049 1.000 66.940 10 SER B O 1
ATOM 2592 N N . GLY B 1 30 ? -15.186 -10.756 -25.900 1.000 74.420 11 GLY B N 1
ATOM 2593 C CA . GLY B 1 30 ? -13.719 -10.867 -26.041 1.000 68.390 11 GLY B CA 1
ATOM 2594 C C . GLY B 1 30 ? -12.956 -10.785 -24.731 1.000 71.050 11 GLY B C 1
ATOM 2595 O O . GLY B 1 30 ? -11.710 -10.965 -24.762 1.000 67.120 11 GLY B O 1
ATOM 2599 N N . PHE B 1 31 ? -13.628 -10.464 -23.630 1.000 71.630 12 PHE B N 1
ATOM 2600 C CA . PHE B 1 31 ? -13.017 -10.377 -22.287 1.000 76.530 12 PHE B CA 1
ATOM 2601 C C . PHE B 1 31 ? -13.610 -11.357 -21.276 1.000 71.380 12 PHE B C 1
ATOM 2602 O O . PHE B 1 31 ? -12.830 -11.903 -20.431 1.000 50.540 12 PHE B O 1
ATOM 2619 N N . VAL B 1 32 ? -14.940 -11.514 -21.293 1.000 61.600 13 VAL B N 1
ATOM 2620 C CA . VAL B 1 32 ? -15.659 -12.486 -20.418 1.000 61.190 13 VAL B CA 1
ATOM 2621 C C . VAL B 1 32 ? -15.074 -13.866 -20.722 1.000 56.910 13 VAL B C 1
ATOM 2622 O O . VAL B 1 32 ? -14.695 -14.128 -21.886 1.000 61.200 13 VAL B O 1
ATOM 2635 N N . GLY B 1 33 ? -14.829 -14.660 -19.694 1.000 54.940 14 GLY B N 1
ATOM 2636 C CA . GLY B 1 33 ? -14.160 -15.966 -19.842 1.000 50.480 14 GLY B CA 1
ATOM 2637 C C . GLY B 1 33 ? -12.652 -15.848 -19.884 1.000 47.180 14 GLY B C 1
ATOM 2638 O O . GLY B 1 33 ? -12.022 -16.851 -19.593 1.000 44.060 14 GLY B O 1
ATOM 2642 N N . LYS B 1 34 ? -12.059 -14.688 -20.181 1.000 46.820 15 LYS B N 1
ATOM 2643 C CA . LYS B 1 34 ? -10.585 -14.583 -20.237 1.000 47.350 15 LYS B CA 1
ATOM 2644 C C . LYS B 1 34 ? -10.061 -14.813 -18.817 1.000 50.370 15 LYS B C 1
ATOM 2645 O O . LYS B 1 34 ? -10.603 -14.281 -17.824 1.000 52.310 15 LYS B O 1
ATOM 2664 N N . HIS B 1 35 ? -9.090 -15.700 -18.747 1.000 48.650 16 HIS B N 1
ATOM 2665 C CA . HIS B 1 35 ? -8.392 -16.129 -17.525 1.000 49.320 16 HIS B CA 1
ATOM 2666 C C . HIS B 1 35 ? -6.955 -15.820 -17.809 1.000 43.170 16 HIS B C 1
ATOM 2667 O O . HIS B 1 35 ? -6.497 -16.262 -18.867 1.000 47.020 16 HIS B O 1
ATOM 2682 N N . PHE B 1 36 ? -6.305 -15.055 -16.947 1.000 41.080 17 PHE B N 1
ATOM 2683 C CA . PHE B 1 36 ? -4.904 -14.677 -17.238 1.000 43.450 17 PHE B CA 1
ATOM 2684 C C . PHE B 1 36 ? -4.099 -14.458 -15.974 1.000 41.590 17 PHE B C 1
ATOM 2685 O O . PHE B 1 36 ? -4.654 -14.082 -14.946 1.000 33.310 17 PHE B O 1
ATOM 2702 N N . ILE B 1 37 ? -2.816 -14.794 -16.097 1.000 42.880 18 ILE B N 1
ATOM 2703 C CA . ILE B 1 37 ? -1.814 -14.585 -15.035 1.000 47.460 18 ILE B CA 1
ATOM 2704 C C . ILE B 1 37 ? -0.912 -13.518 -15.574 1.000 41.950 18 ILE B C 1
ATOM 2705 O O . ILE B 1 37 ? -0.841 -13.429 -16.786 1.000 46.800 18 ILE B O 1
ATOM 2721 N N . TYR B 1 38 ? -0.395 -12.683 -14.683 1.000 41.820 19 TYR B N 1
ATOM 2722 C CA . TYR B 1 38 ? 0.314 -11.439 -15.030 1.000 46.240 19 TYR B CA 1
ATOM 2723 C C . TYR B 1 38 ? 1.231 -11.070 -13.886 1.000 48.240 19 TYR B C 1
ATOM 2724 O O . TYR B 1 38 ? 0.806 -11.298 -12.767 1.000 46.950 19 TYR B O 1
ATOM 2742 N N . THR B 1 39 ? 2.384 -10.475 -14.204 1.000 51.480 20 THR B N 1
ATOM 2743 C CA . THR B 1 39 ? 3.403 -10.022 -13.240 1.000 58.980 20 THR B CA 1
ATOM 2744 C C . THR B 1 39 ? 3.554 -8.515 -13.357 1.000 60.630 20 THR B C 1
ATOM 2745 O O . THR B 1 39 ? 3.793 -8.075 -14.467 1.000 80.220 20 THR B O 1
ATOM 2756 N N . TYR B 1 40 ? 3.442 -7.777 -12.251 1.000 59.950 21 TYR B N 1
ATOM 2757 C CA . TYR B 1 40 ? 3.501 -6.285 -12.246 1.000 65.330 21 TYR B CA 1
ATOM 2758 C C . TYR B 1 40 ? 4.975 -5.871 -12.374 1.000 63.850 21 TYR B C 1
ATOM 2759 O O . TYR B 1 40 ? 5.879 -6.729 -12.146 1.000 66.750 21 TYR B O 1
ATOM 2777 N N . ASP B 1 41 ? 5.200 -4.594 -12.706 1.000 65.440 22 ASP B N 1
ATOM 2778 C CA . ASP B 1 41 ? 6.529 -3.934 -12.882 1.000 70.650 22 ASP B CA 1
ATOM 2779 C C . ASP B 1 41 ? 7.338 -4.211 -11.613 1.000 72.640 22 ASP B C 1
ATOM 2780 O O . ASP B 1 41 ? 8.557 -4.460 -11.725 1.000 66.670 22 ASP B O 1
ATOM 2789 N N . ASN B 1 42 ? 6.648 -4.172 -10.470 1.000 82.360 23 ASN B N 1
ATOM 2790 C CA . ASN B 1 42 ? 7.193 -4.370 -9.100 1.000 78.970 23 ASN B CA 1
ATOM 2791 C C . ASN B 1 42 ? 7.224 -5.861 -8.688 1.000 70.540 23 ASN B C 1
ATOM 2792 O O . ASN B 1 42 ? 7.291 -6.089 -7.486 1.000 76.220 23 ASN B O 1
ATOM 2803 N N . GLY B 1 43 ? 7.140 -6.837 -9.606 1.000 71.850 24 GLY B N 1
ATOM 2804 C CA . GLY B 1 43 ? 7.432 -8.273 -9.356 1.000 72.350 24 GLY B CA 1
ATOM 2805 C C . GLY B 1 43 ? 6.217 -9.140 -8.999 1.000 66.840 24 GLY B C 1
ATOM 2806 O O . GLY B 1 43 ? 6.318 -10.400 -9.198 1.000 49.530 24 GLY B O 1
ATOM 2810 N N . TRP B 1 44 ? 5.129 -8.515 -8.517 1.000 62.110 25 TRP B N 1
ATOM 2811 C CA . TRP B 1 44 ? 3.882 -9.174 -8.025 1.000 72.120 25 TRP B CA 1
ATOM 2812 C C . TRP B 1 44 ? 3.177 -9.944 -9.155 1.000 63.350 25 TRP B C 1
ATOM 2813 O O . TRP B 1 44 ? 2.740 -9.302 -10.110 1.000 61.820 25 TRP B O 1
ATOM 2834 N N . ARG B 1 45 ? 3.042 -11.254 -9.024 1.000 59.740 26 ARG B N 1
ATOM 2835 C CA . ARG B 1 45 ? 2.269 -12.145 -9.931 1.000 58.140 26 ARG B CA 1
ATOM 2836 C C . ARG B 1 45 ? 0.797 -12.230 -9.475 1.000 62.370 26 ARG B C 1
ATOM 2837 O O . ARG B 1 45 ? 0.484 -12.929 -8.443 1.000 69.270 26 ARG B O 1
ATOM 2858 N N . TYR B 1 46 ? -0.092 -11.568 -10.216 1.000 54.330 27 TYR B N 1
ATOM 2859 C CA . TYR B 1 46 ? -1.563 -11.587 -10.006 1.000 50.850 27 TYR B CA 1
ATOM 2860 C C . TYR B 1 46 ? -2.214 -12.487 -11.065 1.000 46.620 27 TYR B C 1
ATOM 2861 O O . TYR B 1 46 ? -1.599 -12.766 -12.080 1.000 49.250 27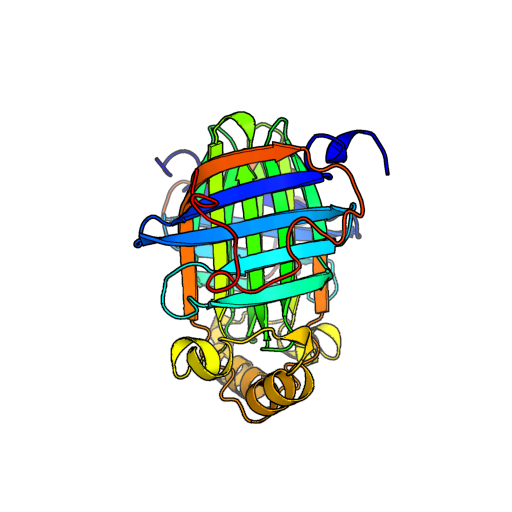 TYR B O 1
ATOM 2879 N N . GLU B 1 47 ? -3.424 -12.969 -10.796 1.000 45.080 28 GLU B N 1
ATOM 2880 C CA . GLU B 1 47 ? -4.208 -13.909 -11.648 1.000 42.910 28 GLU B CA 1
ATOM 2881 C C . GLU B 1 47 ? -5.668 -13.500 -11.548 1.000 35.590 28 GLU B C 1
ATOM 2882 O O . GLU B 1 47 ? -6.131 -13.433 -10.454 1.000 30.340 28 GLU B O 1
ATOM 2894 N N . ILE B 1 48 ? -6.349 -13.308 -12.660 1.000 33.960 29 ILE B N 1
ATOM 2895 C CA . ILE B 1 48 ? -7.775 -12.869 -12.720 1.000 35.480 29 ILE B CA 1
ATOM 2896 C C . ILE B 1 48 ? -8.438 -13.765 -13.741 1.000 35.860 29 ILE B C 1
ATOM 2897 O O . ILE B 1 48 ? -7.792 -14.120 -14.750 1.000 41.060 29 ILE B O 1
ATOM 2913 N N . TYR B 1 49 ? -9.648 -14.183 -13.420 1.000 32.930 30 TYR B N 1
ATOM 2914 C CA . TYR B 1 49 ? -10.560 -14.863 -14.350 1.000 37.150 30 TYR B CA 1
ATOM 2915 C C . TYR B 1 49 ? -11.773 -13.954 -14.351 1.000 41.970 30 TYR B C 1
ATOM 2916 O O . TYR B 1 49 ? -12.382 -13.736 -13.271 1.000 46.590 30 TYR B O 1
ATOM 2934 N N . VAL B 1 50 ? -12.102 -13.439 -15.522 1.000 43.740 31 VAL B N 1
ATOM 2935 C CA . VAL B 1 50 ? -13.350 -12.664 -15.694 1.000 45.830 31 VAL B CA 1
ATOM 2936 C C . VAL B 1 50 ? -14.467 -13.690 -15.907 1.000 47.050 31 VAL B C 1
ATOM 2937 O O . VAL B 1 50 ? -14.591 -14.262 -17.011 1.000 44.190 31 VAL B O 1
ATOM 2950 N N . LYS B 1 51 ? -15.222 -13.931 -14.841 1.000 50.600 32 LYS B N 1
ATOM 2951 C CA . LYS B 1 51 ? -16.175 -15.057 -14.729 1.000 49.210 32 LYS B CA 1
ATOM 2952 C C . LYS B 1 51 ? -17.493 -14.731 -15.397 1.000 44.560 32 LYS B C 1
ATOM 2953 O O . LYS B 1 51 ? -18.218 -15.675 -15.754 1.000 44.180 32 LYS B O 1
ATOM 2972 N N . ASN B 1 52 ? -17.803 -13.454 -15.520 1.000 42.840 33 ASN B N 1
ATOM 2973 C CA . ASN B 1 52 ? -18.971 -13.009 -16.314 1.000 48.580 33 ASN B CA 1
ATOM 2974 C C . ASN B 1 52 ? -18.907 -11.501 -16.414 1.000 43.290 33 ASN B C 1
ATOM 2975 O O . ASN B 1 52 ? -18.024 -10.889 -15.812 1.000 44.530 33 ASN B O 1
ATOM 2986 N N . GLU B 1 53 ? -19.897 -10.934 -17.070 1.000 51.960 34 GLU B N 1
ATOM 2987 C CA . GLU B 1 53 ? -19.958 -9.495 -17.422 1.000 59.160 34 GLU B CA 1
ATOM 2988 C C . GLU B 1 53 ? -19.855 -8.631 -16.161 1.000 49.650 34 GLU B C 1
ATOM 2989 O O . GLU B 1 53 ? -19.451 -7.515 -16.329 1.000 43.880 34 GLU B O 1
ATOM 3001 N N . ASN B 1 54 ? -20.139 -9.143 -14.958 1.000 56.040 35 ASN B N 1
ATOM 3002 C CA . ASN B 1 54 ? -20.145 -8.347 -13.701 1.000 54.710 35 ASN B CA 1
ATOM 3003 C C . ASN B 1 54 ? -19.381 -9.054 -12.565 1.000 51.290 35 ASN B C 1
ATOM 3004 O O . ASN B 1 54 ? -19.547 -8.625 -11.390 1.000 48.990 35 ASN B O 1
ATOM 3015 N N . THR B 1 55 ? -18.526 -10.047 -12.845 1.000 43.260 36 THR B N 1
ATOM 3016 C CA . THR B 1 55 ? -17.875 -10.841 -11.769 1.000 43.080 36 THR B CA 1
ATOM 3017 C C . THR B 1 55 ? -16.460 -11.265 -12.148 1.000 38.750 36 THR B C 1
ATOM 3018 O O . THR B 1 55 ? -16.295 -11.779 -13.263 1.000 39.090 36 THR B O 1
ATOM 3029 N N . ILE B 1 56 ? -15.507 -11.103 -11.226 1.000 33.430 37 ILE B N 1
ATOM 3030 C CA . ILE B 1 56 ? -14.173 -11.770 -11.334 1.000 36.040 37 ILE B CA 1
ATOM 3031 C C . ILE B 1 56 ? -13.926 -12.707 -10.161 1.000 31.030 37 ILE B C 1
ATOM 3032 O O . ILE B 1 56 ? -14.557 -12.599 -9.124 1.000 40.820 37 ILE B O 1
ATOM 3048 N N . ASP B 1 57 ? -13.062 -13.652 -10.409 1.000 30.840 38 ASP B N 1
ATOM 3049 C CA . ASP B 1 57 ? -12.269 -14.342 -9.382 1.000 34.220 38 ASP B CA 1
ATOM 3050 C C . ASP B 1 57 ? -10.862 -13.805 -9.571 1.000 30.540 38 ASP B C 1
ATOM 3051 O O . ASP B 1 57 ? -10.526 -13.356 -10.691 1.000 34.220 38 ASP B O 1
ATOM 3060 N N . TYR B 1 58 ? -10.070 -13.821 -8.525 1.000 25.970 39 TYR B N 1
ATOM 3061 C CA . TYR B 1 58 ? -8.648 -13.431 -8.625 1.000 28.260 39 TYR B CA 1
ATOM 3062 C C . TYR B 1 58 ? -7.856 -14.126 -7.518 1.000 26.340 39 TYR B C 1
ATOM 3063 O O . TYR B 1 58 ? -8.392 -14.420 -6.474 1.000 24.360 39 TYR B O 1
ATOM 3081 N N . ARG B 1 59 ? -6.587 -14.345 -7.812 1.000 26.960 40 ARG B N 1
ATOM 3082 C CA . ARG B 1 59 ? -5.642 -15.171 -7.034 1.000 36.290 40 ARG B CA 1
ATOM 3083 C C . ARG B 1 59 ? -4.331 -14.398 -7.105 1.000 40.580 40 ARG B C 1
ATOM 3084 O O . ARG B 1 59 ? -3.931 -14.084 -8.238 1.000 39.770 40 ARG B O 1
ATOM 3105 N N . ILE B 1 60 ? -3.753 -14.043 -5.954 1.000 42.430 41 ILE B N 1
ATOM 3106 C CA . ILE B 1 60 ? -2.467 -13.301 -5.874 1.000 35.440 41 ILE B CA 1
ATOM 3107 C C . ILE B 1 60 ? -1.436 -14.356 -5.558 1.000 38.550 41 ILE B C 1
ATOM 3108 O O . ILE B 1 60 ? -1.542 -14.921 -4.486 1.000 35.230 41 ILE B O 1
ATOM 3124 N N . HIS B 1 61 ? -0.492 -14.612 -6.490 1.000 47.410 42 HIS B N 1
ATOM 3125 C CA . HIS B 1 61 ? 0.583 -15.628 -6.308 1.000 40.580 42 HIS B CA 1
ATOM 3126 C C . HIS B 1 61 ? 1.686 -15.049 -5.423 1.000 50.650 42 HIS B C 1
ATOM 3127 O O . HIS B 1 61 ? 2.200 -15.835 -4.576 1.000 58.930 42 HIS B O 1
ATOM 3142 N N . SER B 1 62 ? 1.949 -13.739 -5.540 1.000 42.400 43 SER B N 1
ATOM 3143 C CA . SER B 1 62 ? 3.160 -13.088 -4.991 1.000 54.260 43 SER B CA 1
ATOM 3144 C C . SER B 1 62 ? 2.941 -11.600 -4.728 1.000 54.060 43 SER B C 1
ATOM 3145 O O . SER B 1 62 ? 1.952 -11.063 -5.252 1.000 65.120 43 SER B O 1
ATOM 3153 N N . GLY B 1 63 ? 3.809 -10.985 -3.915 1.000 54.320 44 GLY B N 1
ATOM 3154 C CA . GLY B 1 63 ? 3.702 -9.558 -3.524 1.000 55.230 44 GLY B CA 1
ATOM 3155 C C . GLY B 1 63 ? 3.343 -9.343 -2.068 1.000 49.480 44 GLY B C 1
ATOM 3156 O O . GLY B 1 63 ? 3.370 -10.334 -1.344 1.000 47.540 44 GLY B O 1
ATOM 3160 N N . ILE B 1 64 ? 3.043 -8.094 -1.664 1.000 56.930 45 ILE B N 1
ATOM 3161 C CA . ILE B 1 64 ? 2.614 -7.714 -0.270 1.000 59.310 45 ILE B CA 1
ATOM 3162 C C . ILE B 1 64 ? 1.457 -8.613 0.171 1.000 59.250 45 ILE B C 1
ATOM 3163 O O . ILE B 1 64 ? 1.452 -9.069 1.355 1.000 59.790 45 ILE B O 1
ATOM 3179 N N . VAL B 1 65 ? 0.553 -8.891 -0.771 1.000 54.660 46 VAL B N 1
ATOM 3180 C CA . VAL B 1 65 ? -0.726 -9.623 -0.567 1.000 48.790 46 VAL B CA 1
ATOM 3181 C C . VAL B 1 65 ? -0.649 -10.961 -1.298 1.000 48.080 46 VAL B C 1
ATOM 3182 O O . VAL B 1 65 ? -1.700 -11.474 -1.655 1.000 55.360 46 VAL B O 1
ATOM 3195 N N . GLY B 1 66 ? 0.547 -11.523 -1.480 1.000 44.860 47 GLY B N 1
ATOM 3196 C CA . GLY B 1 66 ? 0.744 -12.846 -2.113 1.000 48.430 47 GLY B CA 1
ATOM 3197 C C . GLY B 1 66 ? 0.062 -13.911 -1.302 1.000 43.940 47 GLY B C 1
ATOM 3198 O O . GLY B 1 66 ? 0.095 -13.775 -0.081 1.000 41.450 47 GLY B O 1
ATOM 3202 N N . GLY B 1 67 ? -0.622 -14.860 -1.936 1.000 45.920 48 GLY B N 1
ATOM 3203 C CA . GLY B 1 67 ? -1.469 -15.853 -1.226 1.000 44.630 48 GLY B CA 1
ATOM 3204 C C . GLY B 1 67 ? -2.949 -15.487 -1.156 1.000 36.680 48 GLY B C 1
ATOM 3205 O O . GLY B 1 67 ? -3.774 -16.405 -1.052 1.000 34.000 48 GLY B O 1
ATOM 3209 N N . ARG B 1 68 ? -3.283 -14.202 -1.185 1.000 38.650 49 ARG B N 1
ATOM 3210 C CA . ARG B 1 68 ? -4.687 -13.720 -1.153 1.000 41.430 49 ARG B CA 1
ATOM 3211 C C . ARG B 1 68 ? -5.420 -14.195 -2.393 1.000 41.120 49 ARG B C 1
ATOM 3212 O O . ARG B 1 68 ? -4.844 -14.070 -3.469 1.000 43.290 49 ARG B O 1
ATOM 3233 N N . TRP B 1 69 ? -6.676 -14.619 -2.256 1.000 41.130 50 TRP B N 1
ATOM 3234 C CA . TRP B 1 69 ? -7.533 -14.889 -3.430 1.000 36.660 50 TRP B CA 1
ATOM 3235 C C . TRP B 1 69 ? -8.993 -14.716 -3.078 1.000 36.400 50 TRP B C 1
ATOM 3236 O O . TRP B 1 69 ? -9.327 -14.589 -1.919 1.000 37.260 50 TRP B O 1
ATOM 3257 N N . VAL B 1 70 ? -9.807 -14.628 -4.116 1.000 39.840 51 VAL B N 1
ATOM 3258 C CA . VAL B 1 70 ? -11.157 -14.006 -4.069 1.000 39.300 51 VAL B CA 1
ATOM 3259 C C . VAL B 1 70 ? -12.008 -14.700 -5.135 1.000 40.710 51 VAL B C 1
ATOM 3260 O O . VAL B 1 70 ? -11.512 -14.836 -6.271 1.000 38.100 51 VAL B O 1
ATOM 3273 N N . LYS B 1 71 ? -13.215 -15.143 -4.748 1.000 42.350 52 LYS B N 1
ATOM 3274 C CA . LYS B 1 71 ? -14.243 -15.705 -5.647 1.000 43.340 52 LYS B CA 1
ATOM 3275 C C . LYS B 1 71 ? -15.403 -14.734 -5.654 1.000 41.190 52 LYS B C 1
ATOM 3276 O O . LYS B 1 71 ? -15.728 -14.233 -4.571 1.000 39.430 52 LYS B O 1
ATOM 3295 N N . ASP B 1 72 ? -15.996 -14.500 -6.824 1.000 41.030 53 ASP B N 1
ATOM 3296 C CA . ASP B 1 72 ? -17.299 -13.793 -6.940 1.000 43.950 53 ASP B CA 1
ATOM 3297 C C . ASP B 1 72 ? -17.169 -12.356 -6.427 1.000 40.560 53 ASP B C 1
ATOM 3298 O O . ASP B 1 72 ? -18.107 -11.854 -5.852 1.000 48.770 53 ASP B O 1
ATOM 3307 N N . GLN B 1 73 ? -16.046 -11.702 -6.694 1.000 42.150 54 GLN B N 1
ATOM 3308 C CA . GLN B 1 73 ? -15.898 -10.224 -6.538 1.000 44.290 54 GLN B CA 1
ATOM 3309 C C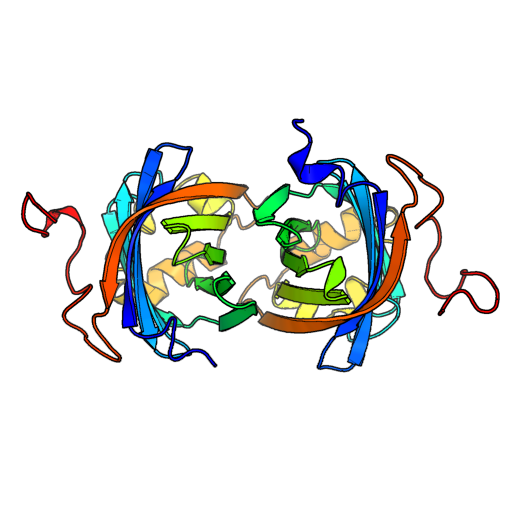 . GLN B 1 73 ? -16.820 -9.520 -7.530 1.000 39.950 54 GLN B C 1
ATOM 3310 O O . GLN B 1 73 ? -16.529 -9.650 -8.721 1.000 39.380 54 GLN B O 1
ATOM 3324 N N . GLN B 1 74 ? -17.840 -8.794 -7.063 1.000 41.330 55 GLN B N 1
ATOM 3325 C CA . GLN B 1 74 ? -18.647 -7.868 -7.920 1.000 48.660 55 GLN B CA 1
ATOM 3326 C C . GLN B 1 74 ? -17.667 -6.909 -8.579 1.000 43.490 55 GLN B C 1
ATOM 3327 O O . GLN B 1 74 ? -16.803 -6.429 -7.886 1.000 51.210 55 GLN B O 1
ATOM 3341 N N . VAL B 1 75 ? -17.806 -6.681 -9.876 1.000 41.480 56 VAL B N 1
ATOM 3342 C CA . VAL B 1 75 ? -16.879 -5.862 -10.706 1.000 42.380 56 VAL B CA 1
ATOM 3343 C C . VAL B 1 75 ? -17.714 -5.040 -11.722 1.000 47.880 56 VAL B C 1
ATOM 3344 O O . VAL B 1 75 ? -18.871 -5.460 -12.069 1.000 43.380 56 VAL B O 1
ATOM 3357 N N . TYR B 1 76 ? -17.208 -3.875 -12.131 1.000 48.050 57 TYR B N 1
ATOM 3358 C CA . TYR B 1 76 ? -17.672 -3.158 -13.333 1.000 48.730 57 TYR B CA 1
ATOM 3359 C C . TYR B 1 76 ? -16.660 -3.451 -14.424 1.000 48.710 57 TYR B C 1
ATOM 3360 O O . TYR B 1 76 ? -15.495 -3.007 -14.210 1.000 43.180 57 TYR B O 1
ATOM 3378 N N . ILE B 1 77 ? -17.099 -4.161 -15.493 1.000 40.540 58 ILE B N 1
ATOM 3379 C CA . ILE B 1 77 ? -16.314 -4.344 -16.737 1.000 40.500 58 ILE B CA 1
ATOM 3380 C C . ILE B 1 77 ? -16.959 -3.488 -17.799 1.000 41.960 58 ILE B C 1
ATOM 3381 O O . ILE B 1 77 ? -18.177 -3.531 -17.871 1.000 50.530 58 ILE B O 1
ATOM 3397 N N . VAL B 1 78 ? -16.147 -2.824 -18.622 1.000 41.320 59 VAL B N 1
ATOM 3398 C CA . VAL B 1 78 ? -16.591 -2.144 -19.872 1.000 43.750 59 VAL B CA 1
ATOM 3399 C C . VAL B 1 78 ? -15.504 -2.370 -20.921 1.000 42.850 59 VAL B C 1
ATOM 3400 O O . VAL B 1 78 ? -14.370 -2.599 -20.515 1.000 38.460 59 VAL B O 1
ATOM 3413 N N . ARG B 1 79 ? -15.854 -2.271 -22.209 1.000 42.960 60 ARG B N 1
ATOM 3414 C CA . ARG B 1 79 ? -14.872 -2.249 -23.322 1.000 42.280 60 ARG B CA 1
ATOM 3415 C C . ARG B 1 79 ? -14.626 -0.765 -23.618 1.000 45.510 60 ARG B C 1
ATOM 3416 O O . ARG B 1 79 ? -15.643 -0.105 -23.888 1.000 38.850 60 ARG B O 1
ATOM 3437 N N . VAL B 1 80 ? -13.388 -0.240 -23.486 1.000 48.380 61 VAL B N 1
ATOM 3438 C CA . VAL B 1 80 ? -13.105 1.211 -23.757 1.000 59.840 61 VAL B CA 1
ATOM 3439 C C . VAL B 1 80 ? -12.723 1.391 -25.240 1.000 71.150 61 VAL B C 1
ATOM 3440 O O . VAL B 1 80 ? -13.053 2.483 -25.785 1.000 74.800 61 VAL B O 1
ATOM 3453 N N . ALA B 1 81 ? -12.150 0.359 -25.888 1.000 71.330 62 ALA B N 1
ATOM 3454 C CA . ALA B 1 81 ? -11.769 0.312 -27.328 1.000 75.800 62 ALA B CA 1
ATOM 3455 C C . ALA B 1 81 ? -11.482 -1.149 -27.727 1.000 74.470 62 ALA B C 1
ATOM 3456 O O . ALA B 1 81 ? -11.723 -2.030 -26.866 1.000 70.020 62 ALA B O 1
ATOM 3463 N N . ASP B 1 82 ? -11.006 -1.423 -28.959 1.000 74.360 63 ASP B N 1
ATOM 3464 C CA . ASP B 1 82 ? -10.695 -2.820 -29.371 1.000 99.060 63 ASP B CA 1
ATOM 3465 C C . ASP B 1 82 ? -9.469 -3.197 -28.524 1.000 111.410 63 ASP B C 1
ATOM 3466 O O . ASP B 1 82 ? -8.557 -2.323 -28.328 1.000 93.440 63 ASP B O 1
ATOM 3475 N N . ASP B 1 83 ? -9.559 -4.358 -27.867 1.000 93.600 64 ASP B N 1
ATOM 3476 C CA . ASP B 1 83 ? -8.513 -4.871 -26.958 1.000 75.520 64 ASP B CA 1
ATOM 3477 C C . ASP B 1 83 ? -8.282 -3.967 -25.734 1.000 66.420 64 ASP B C 1
ATOM 3478 O O . ASP B 1 83 ? -7.255 -4.184 -25.094 1.000 80.910 64 ASP B O 1
ATOM 3487 N N . VAL B 1 84 ? -9.188 -3.050 -25.362 1.000 50.990 65 VAL B N 1
ATOM 3488 C CA . VAL B 1 84 ? -9.013 -2.235 -24.127 1.000 52.640 65 VAL B CA 1
ATOM 3489 C C . VAL B 1 84 ? -10.252 -2.396 -23.248 1.000 47.160 65 VAL B C 1
ATOM 3490 O O . VAL B 1 84 ? -11.287 -1.793 -23.497 1.000 53.880 65 VAL B O 1
ATOM 3503 N N . TYR B 1 85 ? -10.158 -3.266 -22.262 1.000 47.670 66 TYR B N 1
ATOM 3504 C CA . TYR B 1 85 ? -11.232 -3.487 -21.263 1.000 43.600 66 TYR B CA 1
ATOM 3505 C C . TYR B 1 85 ? -10.791 -2.815 -19.958 1.000 44.030 66 TYR B C 1
ATOM 3506 O O . TYR B 1 85 ? -9.567 -2.582 -19.712 1.000 50.260 66 TYR B O 1
ATOM 3524 N N . LYS B 1 86 ? -11.774 -2.429 -19.165 1.000 34.800 67 LYS B N 1
ATOM 3525 C CA . LYS B 1 86 ? -11.563 -1.750 -17.877 1.000 32.300 67 LYS B CA 1
ATOM 3526 C C . LYS B 1 86 ? -12.412 -2.505 -16.896 1.000 31.830 67 LYS B C 1
ATOM 3527 O O . LYS B 1 86 ? -13.642 -2.674 -17.147 1.000 41.530 67 LYS B O 1
ATOM 3546 N N . ILE B 1 87 ? -11.778 -2.905 -15.816 1.000 27.890 68 ILE B N 1
ATOM 3547 C CA . ILE B 1 87 ? -12.431 -3.720 -14.795 1.000 29.580 68 ILE B CA 1
ATOM 3548 C C . ILE B 1 87 ? -12.153 -3.032 -13.467 1.000 31.530 68 ILE B C 1
ATOM 3549 O O . ILE B 1 87 ? -10.998 -2.822 -13.173 1.000 26.190 68 ILE B O 1
ATOM 3565 N N . SER B 1 88 ? -13.231 -2.656 -12.772 1.000 35.740 69 SER B N 1
ATOM 3566 C CA . SER B 1 88 ? -13.245 -1.690 -11.658 1.000 38.590 69 SER B CA 1
ATOM 3567 C C . SER B 1 88 ? -14.097 -2.261 -10.523 1.000 37.590 69 SER B C 1
ATOM 3568 O O . SER B 1 88 ? -15.177 -2.767 -10.783 1.000 35.830 69 SER B O 1
ATOM 3576 N N . TRP B 1 89 ? -13.589 -2.222 -9.298 1.000 37.490 70 TRP B N 1
ATOM 3577 C CA . TRP B 1 89 ? -14.291 -2.801 -8.127 1.000 33.770 70 TRP B CA 1
ATOM 3578 C C . TRP B 1 89 ? -13.757 -2.195 -6.833 1.000 27.790 70 TRP B C 1
ATOM 3579 O O . TRP B 1 89 ? -12.688 -1.638 -6.848 1.000 26.490 70 TRP B O 1
ATOM 3600 N N . THR B 1 90 ? -14.545 -2.337 -5.781 1.000 25.030 71 THR B N 1
ATOM 3601 C CA . THR B 1 90 ? -14.196 -2.042 -4.376 1.000 23.420 71 THR B CA 1
ATOM 3602 C C . THR B 1 90 ? -14.390 -3.326 -3.590 1.000 23.490 71 THR B C 1
ATOM 3603 O O . THR B 1 90 ? -15.309 -4.020 -3.844 1.000 29.100 71 THR B O 1
ATOM 3614 N N . GLU B 1 91 ? -13.504 -3.634 -2.683 1.000 23.510 72 GLU B N 1
ATOM 3615 C CA . GLU B 1 91 ? -13.455 -4.920 -1.976 1.000 24.420 72 GLU B CA 1
ATOM 3616 C C . GLU B 1 91 ? -14.064 -4.771 -0.560 1.000 26.390 72 GLU B C 1
ATOM 3617 O O . GLU B 1 91 ? -14.317 -3.667 -0.081 1.000 23.570 72 GLU B O 1
ATOM 3629 N N . PRO B 1 92 ? -14.347 -5.885 0.146 1.000 25.330 73 PRO B N 1
ATOM 3630 C CA . PRO B 1 92 ? -14.736 -5.841 1.547 1.000 31.590 73 PRO B CA 1
ATOM 3631 C C . PRO B 1 92 ? -13.655 -5.268 2.478 1.000 35.220 73 PRO B C 1
ATOM 3632 O O . PRO B 1 92 ? -13.924 -5.116 3.681 1.000 36.500 73 PRO B O 1
ATOM 3643 N N . THR B 1 93 ? -12.438 -5.103 1.966 1.000 35.4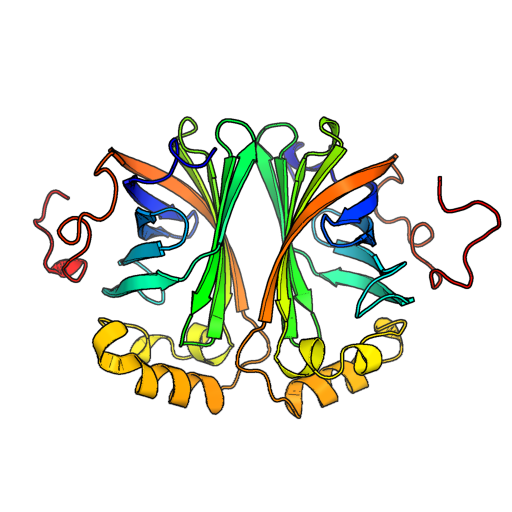70 74 THR B N 1
ATOM 3644 C CA . THR B 1 93 ? -11.308 -4.530 2.736 1.000 38.160 74 THR B CA 1
ATOM 3645 C C . THR B 1 93 ? -11.370 -3.006 2.664 1.000 41.060 74 THR B C 1
ATOM 3646 O O . THR B 1 93 ? -10.662 -2.371 3.442 1.000 41.040 74 THR B O 1
ATOM 3657 N N . GLY B 1 94 ? -12.141 -2.474 1.714 1.000 43.100 75 GLY B N 1
ATOM 3658 C CA . GLY B 1 94 ? -12.135 -1.075 1.268 1.000 37.170 75 GLY B CA 1
ATOM 3659 C C . GLY B 1 94 ? -11.131 -0.784 0.171 1.000 36.360 75 GLY B C 1
ATOM 3660 O O . GLY B 1 94 ? -11.146 0.402 -0.269 1.000 29.280 75 GLY B O 1
ATOM 3664 N N . THR B 1 95 ? -10.304 -1.773 -0.255 1.000 32.990 76 THR B N 1
ATOM 3665 C CA . THR B 1 95 ? -9.439 -1.657 -1.446 1.000 29.290 76 THR B CA 1
ATOM 3666 C C . THR B 1 95 ? -10.382 -1.393 -2.637 1.000 32.520 76 THR B C 1
ATOM 3667 O O . THR B 1 95 ? -11.349 -2.102 -2.771 1.000 29.410 76 THR B O 1
ATOM 3678 N N . ASP B 1 96 ? -10.176 -0.312 -3.386 1.000 34.060 77 ASP B N 1
ATOM 3679 C CA . ASP B 1 96 ? -10.729 -0.132 -4.747 1.000 37.070 77 ASP B CA 1
ATOM 3680 C C . ASP B 1 96 ? -9.634 -0.330 -5.788 1.000 34.850 77 ASP B C 1
ATOM 3681 O O . ASP B 1 96 ? -8.522 0.108 -5.555 1.000 33.410 77 ASP B O 1
ATOM 3690 N N . VAL B 1 97 ? -10.032 -0.871 -6.929 1.000 31.730 78 VAL B N 1
ATOM 3691 C CA . VAL B 1 97 ? -9.172 -1.277 -8.064 1.000 32.940 78 VAL B CA 1
ATOM 3692 C C . VAL B 1 97 ? -9.901 -0.888 -9.364 1.000 32.890 78 VAL B C 1
ATOM 3693 O O . VAL B 1 97 ? -11.130 -0.987 -9.415 1.000 36.190 78 VAL B O 1
ATOM 3706 N N . SER B 1 98 ? -9.153 -0.382 -10.322 1.000 31.460 79 SER B N 1
ATOM 3707 C CA . SER B 1 98 ? -9.485 -0.241 -11.755 1.000 31.260 79 SER B CA 1
ATOM 3708 C C . SER B 1 98 ? -8.255 -0.748 -12.504 1.000 34.260 79 SER B C 1
ATOM 3709 O O . SER B 1 98 ? -7.148 -0.131 -12.317 1.000 31.910 79 SER B O 1
ATOM 3717 N N . LEU B 1 99 ? -8.409 -1.907 -13.139 1.000 38.640 80 LEU B N 1
ATOM 3718 C CA . LEU B 1 99 ? -7.421 -2.507 -14.069 1.000 47.490 80 LEU B CA 1
ATOM 3719 C C . LEU B 1 99 ? -7.878 -2.229 -15.486 1.000 36.760 80 LEU B C 1
ATOM 3720 O O . LEU B 1 99 ? -8.939 -2.681 -15.839 1.000 33.850 80 LEU B O 1
ATOM 3736 N N . THR B 1 100 ? -7.070 -1.565 -16.280 1.000 39.750 81 THR B N 1
ATOM 3737 C CA . THR B 1 100 ? -7.315 -1.514 -17.744 1.000 41.670 81 THR B CA 1
ATOM 3738 C C . THR B 1 100 ? -6.621 -2.775 -18.288 1.000 36.520 81 THR B C 1
ATOM 3739 O O . THR B 1 100 ? -5.445 -2.979 -17.962 1.000 44.540 81 THR B O 1
ATOM 3750 N N . VAL B 1 101 ? -7.330 -3.681 -18.962 1.000 38.440 82 VAL B N 1
ATOM 3751 C CA . VAL B 1 101 ? -6.736 -4.922 -19.574 1.000 40.480 82 VAL B CA 1
ATOM 3752 C C . VAL B 1 101 ? -6.674 -4.812 -21.112 1.000 43.060 82 VAL B C 1
ATOM 3753 O O . VAL B 1 101 ? -7.760 -4.656 -21.753 1.000 35.730 82 VAL B O 1
ATOM 3766 N N . ASN B 1 102 ? -5.437 -4.908 -21.645 1.000 39.910 83 ASN B N 1
ATOM 3767 C CA . ASN B 1 102 ? -5.080 -4.893 -23.079 1.000 43.020 83 ASN B CA 1
ATOM 3768 C C . ASN B 1 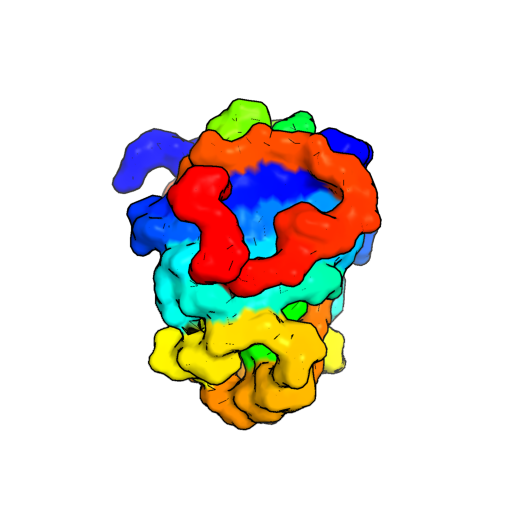102 ? -4.674 -6.343 -23.465 1.000 43.620 83 ASN B C 1
ATOM 3769 O O . ASN B 1 102 ? -3.455 -6.651 -23.498 1.000 40.210 83 ASN B O 1
ATOM 3780 N N . LEU B 1 103 ? -5.617 -7.190 -23.882 1.000 43.520 84 LEU B N 1
ATOM 3781 C CA . LEU B 1 103 ? -5.454 -8.686 -23.846 1.000 45.680 84 LEU B CA 1
ATOM 3782 C C . LEU B 1 103 ? -4.513 -9.183 -24.956 1.000 39.690 84 LEU B C 1
ATOM 3783 O O . LEU B 1 103 ? -3.630 -9.994 -24.692 1.000 44.520 84 LEU B O 1
ATOM 3799 N N . ALA B 1 104 ? -4.754 -8.811 -26.192 1.000 35.720 85 ALA B N 1
ATOM 3800 C CA . ALA B 1 104 ? -3.936 -9.230 -27.348 1.000 38.560 85 ALA B CA 1
ATOM 3801 C C . ALA B 1 104 ? -2.503 -8.679 -27.213 1.000 44.590 85 ALA B C 1
ATOM 3802 O O . ALA B 1 104 ? -1.514 -9.463 -27.355 1.000 46.890 85 ALA B O 1
ATOM 3809 N N . ASP B 1 105 ? -2.386 -7.462 -26.673 1.000 48.780 86 ASP B N 1
ATOM 3810 C CA . ASP B 1 105 ? -1.053 -6.873 -26.370 1.000 47.910 86 ASP B CA 1
ATOM 3811 C C . ASP B 1 105 ? -0.441 -7.565 -25.143 1.000 45.750 86 ASP B C 1
ATOM 3812 O O . ASP B 1 105 ? 0.706 -7.244 -24.814 1.000 43.470 86 ASP B O 1
ATOM 3821 N N . TYR B 1 106 ? -1.184 -8.444 -24.468 1.000 54.700 87 TYR B N 1
ATOM 3822 C CA . TYR B 1 106 ? -0.667 -9.241 -23.320 1.000 55.060 87 TYR B CA 1
ATOM 3823 C C . TYR B 1 106 ? -0.117 -8.291 -22.222 1.000 51.340 87 TYR B C 1
ATOM 3824 O O . TYR B 1 106 ? 0.801 -8.639 -21.513 1.000 51.050 87 TYR B O 1
ATOM 3842 N N . ILE B 1 107 ? -0.710 -7.112 -22.058 1.000 55.260 88 ILE B N 1
ATOM 3843 C CA . ILE B 1 107 ? -0.291 -6.026 -21.112 1.000 60.880 88 ILE B CA 1
ATOM 3844 C C . ILE B 1 107 ? -1.533 -5.571 -20.326 1.000 51.650 88 ILE B C 1
ATOM 3845 O O . ILE B 1 107 ? -2.670 -5.618 -20.815 1.000 38.480 88 ILE B O 1
ATOM 3861 N N . LEU B 1 108 ? -1.326 -5.218 -19.079 1.000 48.400 89 LEU B N 1
ATOM 3862 C CA . LEU B 1 108 ? -2.402 -4.773 -18.177 1.000 48.330 89 LEU B CA 1
ATOM 3863 C C . LEU B 1 108 ? -1.871 -3.599 -17.380 1.000 47.560 89 LEU B C 1
ATOM 3864 O O . LEU B 1 108 ? -0.649 -3.560 -17.114 1.000 57.640 89 LEU B O 1
ATOM 3880 N N . HIS B 1 109 ? -2.756 -2.693 -17.004 1.000 39.570 90 HIS B N 1
ATOM 3881 C CA . HIS B 1 109 ? -2.426 -1.641 -16.018 1.000 38.840 90 HIS B CA 1
ATOM 3882 C C . HIS B 1 109 ? -3.436 -1.734 -14.879 1.000 35.590 90 HIS B C 1
ATOM 3883 O O . HIS B 1 109 ? -4.624 -1.804 -15.197 1.000 33.800 90 HIS B O 1
ATOM 3898 N N . GLY B 1 110 ? -2.958 -1.720 -13.631 1.000 32.570 91 GLY B N 1
ATOM 3899 C CA . GLY B 1 110 ? -3.784 -1.663 -12.420 1.000 32.780 91 GLY B CA 1
ATOM 3900 C C . GLY B 1 110 ? -3.480 -0.424 -11.580 1.000 35.520 91 GLY B C 1
ATOM 3901 O O . GLY B 1 110 ? -2.284 -0.158 -11.254 1.000 24.800 91 GLY B O 1
ATOM 3905 N N . THR B 1 111 ? -4.512 0.335 -11.243 1.000 36.680 92 THR B N 1
ATOM 3906 C CA . THR B 1 111 ? -4.461 1.282 -10.106 1.000 42.340 92 THR B CA 1
ATOM 3907 C C . THR B 1 111 ? -5.196 0.591 -8.970 1.000 39.440 92 THR B C 1
ATOM 3908 O O . THR B 1 111 ? -6.265 -0.021 -9.269 1.000 38.910 92 THR B O 1
ATOM 3919 N N . ILE B 1 112 ? -4.643 0.685 -7.764 1.000 30.960 93 ILE B N 1
ATOM 3920 C CA . ILE B 1 112 ? -5.179 0.033 -6.541 1.000 29.780 93 ILE B CA 1
ATOM 3921 C C . ILE B 1 112 ? -5.151 1.085 -5.445 1.000 28.560 93 ILE B C 1
ATOM 3922 O O . ILE B 1 112 ? -4.117 1.685 -5.217 1.000 33.420 93 ILE B O 1
ATOM 3938 N N . PHE B 1 113 ? -6.306 1.336 -4.864 1.000 31.420 94 PHE B N 1
ATOM 3939 C CA . PHE B 1 113 ? -6.547 2.364 -3.835 1.000 31.160 94 PHE B CA 1
ATOM 3940 C C . PHE B 1 113 ? -6.689 1.576 -2.546 1.000 32.140 94 PHE B C 1
ATOM 3941 O O . PHE B 1 113 ? -7.760 1.054 -2.324 1.000 34.720 94 PHE B O 1
ATOM 3958 N N . PHE B 1 114 ? -5.553 1.364 -1.866 1.000 33.640 95 PHE B N 1
ATOM 3959 C CA . PHE B 1 114 ? -5.407 0.571 -0.636 1.000 27.790 95 PHE B CA 1
ATOM 3960 C C . PHE B 1 114 ? -5.725 1.508 0.498 1.000 30.740 95 PHE B C 1
ATOM 3961 O O . PHE B 1 114 ? -5.082 2.547 0.622 1.000 27.000 95 PHE B O 1
ATOM 3978 N N . PRO B 1 115 ? -6.735 1.179 1.327 1.000 32.570 96 PRO B N 1
ATOM 3979 C CA . PRO B 1 115 ? -6.844 1.768 2.644 1.000 32.880 96 PRO B CA 1
ATOM 3980 C C . PRO B 1 115 ? -5.486 1.647 3.343 1.000 38.200 96 PRO B C 1
ATOM 3981 O O . PRO B 1 115 ? -4.763 0.691 3.105 1.000 44.460 96 PRO B O 1
ATOM 3992 N N . ARG B 1 116 ? -5.172 2.604 4.198 1.000 37.990 97 ARG B N 1
ATOM 3993 C CA . ARG B 1 116 ? -3.901 2.569 4.935 1.000 40.700 97 ARG B CA 1
ATOM 3994 C C . ARG B 1 116 ? -3.726 1.201 5.582 1.000 37.530 97 ARG B C 1
ATOM 3995 O O . ARG B 1 116 ? -2.596 0.709 5.549 1.000 40.960 97 ARG B O 1
ATOM 4016 N N . TRP B 1 117 ? -4.781 0.615 6.155 1.000 32.300 98 TRP B N 1
ATOM 4017 C CA . TRP B 1 117 ? -4.613 -0.601 6.984 1.000 28.860 98 TRP B CA 1
ATOM 4018 C C . TRP B 1 117 ? -4.245 -1.787 6.105 1.000 32.440 98 TRP B C 1
ATOM 4019 O O . TRP B 1 117 ? -3.663 -2.655 6.670 1.000 53.920 98 TRP B O 1
ATOM 4040 N N . ILE B 1 118 ? -4.538 -1.823 4.794 1.000 34.030 99 ILE B N 1
ATOM 4041 C CA . ILE B 1 118 ? -4.043 -2.885 3.858 1.000 35.780 99 ILE B CA 1
ATOM 4042 C C . ILE B 1 118 ? -2.565 -2.608 3.511 1.000 37.000 99 ILE B C 1
ATOM 4043 O O . ILE B 1 118 ? -1.831 -3.619 3.443 1.000 29.550 99 ILE B O 1
ATOM 4059 N N . ILE B 1 119 ? -2.144 -1.354 3.191 1.000 39.400 100 ILE B N 1
ATOM 4060 C CA . ILE B 1 119 ? -0.697 -1.106 2.896 1.000 45.440 100 ILE B CA 1
ATOM 4061 C C . ILE B 1 119 ? 0.077 -1.431 4.174 1.000 42.740 100 ILE B C 1
ATOM 4062 O O . ILE B 1 119 ? 1.119 -2.041 4.043 1.000 69.080 100 ILE B O 1
ATOM 4078 N N . GLU B 1 120 ? -0.459 -1.140 5.352 1.000 43.410 101 GLU B N 1
ATOM 4079 C CA . GLU B 1 120 ? 0.249 -1.330 6.651 1.000 46.560 101 GLU B CA 1
ATOM 4080 C C . GLU B 1 120 ? 0.198 -2.801 7.095 1.000 44.750 101 GLU B C 1
ATOM 4081 O O . GLU B 1 120 ? 1.189 -3.284 7.553 1.000 47.270 101 GLU B O 1
ATOM 4093 N N . ASN B 1 121 ? -0.941 -3.477 7.009 1.000 47.670 102 ASN B N 1
ATOM 4094 C CA . ASN B 1 121 ? -1.116 -4.873 7.492 1.000 41.890 102 ASN B CA 1
ATOM 4095 C C . ASN B 1 121 ? -1.719 -5.693 6.345 1.000 39.450 102 ASN B C 1
ATOM 4096 O O . ASN B 1 121 ? -2.836 -6.199 6.457 1.000 42.000 102 ASN B O 1
ATOM 4107 N N . PRO B 1 122 ? -1.036 -5.832 5.179 1.000 33.010 103 PRO B N 1
ATOM 4108 C CA . PRO B 1 122 ? -1.563 -6.602 4.053 1.000 33.740 103 PRO B CA 1
ATOM 4109 C C . PRO B 1 122 ? -1.801 -8.087 4.319 1.000 37.200 103 PRO B C 1
ATOM 4110 O O . PRO B 1 122 ? -2.548 -8.643 3.629 1.000 42.860 103 PRO B O 1
ATOM 4121 N N . GLU B 1 123 ? -1.126 -8.651 5.312 1.000 45.220 104 GLU B N 1
ATOM 4122 C CA . GLU B 1 123 ? -1.262 -10.056 5.813 1.000 43.560 104 GLU B CA 1
ATOM 4123 C C . GLU B 1 123 ? -2.692 -10.301 6.244 1.000 38.340 104 GLU B C 1
ATOM 4124 O O . GLU B 1 123 ? -3.208 -11.403 6.014 1.000 45.930 104 GLU B O 1
ATOM 4136 N N . LYS B 1 124 ? -3.298 -9.304 6.871 1.000 33.910 105 LYS B N 1
ATOM 4137 C CA . LYS B 1 124 ? -4.665 -9.399 7.418 1.000 33.000 105 LYS B CA 1
ATOM 4138 C C . LYS B 1 124 ? -5.560 -9.760 6.232 1.000 36.140 105 LYS B C 1
ATOM 4139 O O . LYS B 1 124 ? -6.489 -10.436 6.459 1.000 41.420 105 LYS B O 1
ATOM 4158 N N . THR B 1 125 ? -5.185 -9.422 4.990 1.000 42.280 106 THR B N 1
ATOM 4159 C CA . THR B 1 125 ? -5.953 -9.638 3.728 1.000 41.400 106 THR B CA 1
ATOM 4160 C C . THR B 1 125 ? -5.473 -10.860 2.938 1.000 41.800 106 THR B C 1
ATOM 4161 O O . THR B 1 125 ? -6.080 -11.132 1.894 1.000 57.240 106 THR B O 1
ATOM 4172 N N . VAL B 1 126 ? -4.457 -11.577 3.405 1.000 41.370 107 VAL B N 1
ATOM 4173 C CA . VAL B 1 126 ? -3.871 -12.740 2.685 1.000 41.200 107 VAL B CA 1
ATOM 4174 C C . VAL B 1 126 ? -4.577 -13.941 3.235 1.000 41.910 107 VAL B C 1
ATOM 4175 O O . VAL B 1 126 ? -4.140 -14.465 4.267 1.000 37.430 107 VAL B O 1
ATOM 4188 N N . CYS B 1 127 ? -5.672 -14.261 2.571 1.000 48.200 108 CYS B N 1
ATOM 4189 C CA . CYS B 1 127 ? -6.476 -15.453 2.830 1.000 44.470 108 CYS B CA 1
ATOM 4190 C C . CYS B 1 127 ? -7.350 -15.641 1.604 1.000 43.120 108 CYS B C 1
ATOM 4191 O O . CYS B 1 127 ? -7.387 -14.732 0.760 1.000 45.410 108 CYS B O 1
ATOM 4199 N N . TYR B 1 128 ? -8.053 -16.767 1.579 1.000 42.320 109 TYR B N 1
ATOM 4200 C CA . TYR B 1 128 ? -9.339 -16.928 0.880 1.000 39.340 109 TYR B CA 1
ATOM 4201 C C . TYR B 1 128 ? -10.379 -16.046 1.572 1.000 36.240 109 TYR B C 1
ATOM 4202 O O . TYR B 1 128 ? -11.069 -16.435 2.511 1.000 37.020 109 TYR B O 1
ATOM 4220 N N . GLN B 1 129 ? -10.480 -14.825 1.082 1.000 35.490 110 GLN B N 1
ATOM 4221 C CA . GLN B 1 129 ? -11.345 -13.765 1.635 1.000 29.450 110 GLN B CA 1
ATOM 4222 C C . GLN B 1 129 ? -12.776 -14.233 1.858 1.000 33.000 110 GLN B C 1
ATOM 4223 O O . GLN B 1 129 ? -13.396 -13.775 2.826 1.000 40.820 110 GLN B O 1
ATOM 4237 N N . ASN B 1 130 ? -13.276 -15.113 1.000 1.000 34.900 111 ASN B N 1
ATOM 4238 C CA . ASN B 1 130 ? -14.673 -15.596 1.028 1.000 32.740 111 ASN B CA 1
ATOM 4239 C C . ASN B 1 130 ? -14.967 -16.277 2.342 1.000 38.500 111 ASN B C 1
ATOM 4240 O O . ASN B 1 130 ? -16.150 -16.310 2.712 1.000 56.420 111 ASN B O 1
ATOM 4251 N N . ASP B 1 131 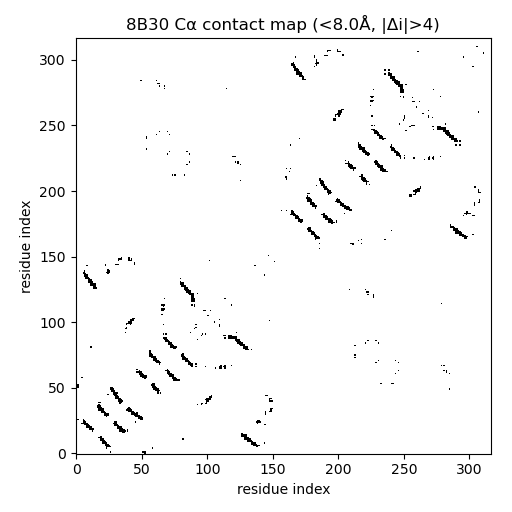? -13.942 -16.866 2.948 1.000 36.350 112 ASP B N 1
ATOM 4252 C CA . ASP B 1 131 ? -14.022 -17.568 4.249 1.000 40.170 112 ASP B CA 1
ATOM 4253 C C . ASP B 1 131 ? -13.667 -16.633 5.399 1.000 35.650 112 ASP B C 1
ATOM 4254 O O . ASP B 1 131 ? -13.594 -17.141 6.557 1.000 43.620 112 ASP B O 1
ATOM 4263 N N . HIS B 1 132 ? -13.350 -15.374 5.124 1.000 38.080 113 HIS B N 1
ATOM 4264 C CA . HIS B 1 132 ? -12.989 -14.343 6.137 1.000 39.860 113 HIS B CA 1
ATOM 4265 C C . HIS B 1 132 ? -13.493 -12.967 5.729 1.000 37.260 113 HIS B C 1
ATOM 4266 O O . HIS B 1 132 ? -12.866 -12.001 6.114 1.000 49.180 113 HIS B O 1
ATOM 4281 N N . LEU B 1 133 ? -14.615 -12.881 5.013 1.000 41.090 114 LEU B N 1
ATOM 4282 C CA . LEU B 1 133 ? -15.273 -11.607 4.653 1.000 39.380 114 LEU B CA 1
ATOM 4283 C C . LEU B 1 133 ? -15.531 -10.771 5.897 1.000 40.780 114 LEU B C 1
ATOM 4284 O O . LEU B 1 133 ? -15.222 -9.583 5.868 1.000 45.010 114 LEU B O 1
ATOM 4300 N N . PRO B 1 134 ? -16.099 -11.300 7.008 1.000 48.960 115 PRO B N 1
ATOM 4301 C CA . PRO B 1 134 ? -16.445 -10.442 8.144 1.000 46.610 115 PRO B CA 1
ATOM 4302 C C . PRO B 1 134 ? -15.197 -9.880 8.822 1.000 43.330 115 PRO B C 1
ATOM 4303 O O . PRO B 1 134 ? -15.255 -8.782 9.312 1.000 47.560 115 PRO B O 1
ATOM 4314 N N . LEU B 1 135 ? -14.140 -10.691 8.864 1.000 46.980 116 LEU B N 1
ATOM 4315 C CA . LEU B 1 135 ? -12.767 -10.349 9.318 1.000 44.840 116 LEU B CA 1
ATOM 4316 C C . LEU B 1 135 ? -12.288 -9.175 8.463 1.000 43.610 116 LEU B C 1
ATOM 4317 O O . LEU B 1 135 ? -11.846 -8.204 9.045 1.000 43.800 116 LEU B O 1
ATOM 4333 N N . MET B 1 136 ? -12.436 -9.228 7.134 1.000 42.830 117 MET B N 1
ATOM 4334 C CA . MET B 1 136 ? -11.982 -8.144 6.227 1.000 41.780 117 MET B CA 1
ATOM 4335 C C . MET B 1 136 ? -12.742 -6.869 6.546 1.000 42.350 117 MET B C 1
ATOM 4336 O O . MET B 1 136 ? -12.121 -5.800 6.530 1.000 47.460 117 MET B O 1
ATOM 4350 N N . ARG B 1 137 ? -14.042 -6.982 6.774 1.000 44.980 118 ARG B N 1
ATOM 4351 C CA . ARG B 1 137 ? -14.905 -5.803 7.056 1.000 48.510 118 ARG B CA 1
ATOM 4352 C C . ARG B 1 137 ? -14.574 -5.273 8.447 1.000 41.880 118 ARG B C 1
ATOM 4353 O O . ARG B 1 137 ? -14.657 -4.074 8.637 1.000 46.100 118 ARG B O 1
ATOM 4374 N N . ALA B 1 138 ? -14.166 -6.127 9.378 1.000 44.030 119 ALA B N 1
ATOM 4375 C CA . ALA B 1 138 ? -13.835 -5.711 10.760 1.000 42.700 119 ALA B CA 1
ATOM 4376 C C . ALA B 1 138 ? -12.537 -4.900 10.704 1.000 42.240 119 ALA B C 1
ATOM 4377 O O . ALA B 1 138 ? -12.471 -3.808 11.291 1.000 51.330 119 ALA B O 1
ATOM 4384 N N . TYR B 1 139 ? -11.567 -5.373 9.935 1.000 40.400 120 TYR B N 1
ATOM 4385 C CA . TYR B 1 139 ? -10.290 -4.666 9.683 1.000 36.110 120 TYR B CA 1
ATOM 4386 C C . TYR B 1 139 ? -10.591 -3.369 8.921 1.000 37.740 120 TYR B C 1
ATOM 4387 O O . TYR B 1 139 ? -10.070 -2.291 9.294 1.000 37.020 120 TYR B O 1
ATOM 4405 N N . ARG B 1 140 ? -11.418 -3.463 7.876 1.000 37.690 121 ARG B N 1
ATOM 4406 C CA . ARG B 1 140 ? -11.949 -2.316 7.117 1.000 33.070 121 ARG B CA 1
ATOM 4407 C C . ARG B 1 140 ? -12.480 -1.256 8.081 1.000 39.740 121 ARG B C 1
ATOM 4408 O O . ARG B 1 140 ? -12.000 -0.107 7.990 1.000 41.020 121 ARG B O 1
ATOM 4429 N N . ASP B 1 141 ? -13.423 -1.644 8.951 1.000 43.540 122 ASP B N 1
ATOM 4430 C CA . ASP B 1 141 ? -14.145 -0.741 9.884 1.000 40.800 122 ASP B CA 1
ATOM 4431 C C . ASP B 1 141 ? -13.168 -0.203 10.921 1.000 40.660 122 ASP B C 1
ATOM 4432 O O . ASP B 1 141 ? -13.004 1.004 10.930 1.000 40.310 122 ASP B O 1
ATOM 4441 N N . ALA B 1 142 ? -12.420 -1.067 11.615 1.000 41.730 123 ALA B N 1
ATOM 4442 C CA . ALA B 1 142 ? -11.318 -0.701 12.551 1.000 42.560 123 ALA B CA 1
ATOM 4443 C C . ALA B 1 142 ? -10.470 0.420 11.929 1.000 38.230 123 ALA B C 1
ATOM 4444 O O . ALA B 1 142 ? -10.152 1.396 12.598 1.000 38.820 123 ALA B O 1
ATOM 4451 N N . GLY B 1 143 ? -10.171 0.306 10.646 1.000 43.830 124 GLY B N 1
ATOM 4452 C CA . GLY B 1 143 ? -9.293 1.257 9.936 1.000 42.970 124 GLY B CA 1
ATOM 4453 C C . GLY B 1 143 ? -7.841 1.066 10.374 1.000 38.680 124 GLY B C 1
ATOM 4454 O O . GLY B 1 143 ? -7.491 -0.008 10.870 1.000 35.520 124 GLY B O 1
ATOM 4458 N N . PRO B 1 144 ? -6.960 2.085 10.223 1.000 35.390 125 PRO B N 1
ATOM 4459 C CA . PRO B 1 144 ? -7.313 3.342 9.579 1.000 34.570 125 PRO B CA 1
ATOM 4460 C C . PRO B 1 144 ? -7.457 3.142 8.056 1.000 38.740 125 PRO B C 1
ATOM 4461 O O . PRO B 1 144 ? -6.725 2.384 7.395 1.000 34.440 125 PRO B O 1
ATOM 4472 N N . THR B 1 145 ? -8.447 3.829 7.522 1.000 38.680 126 THR B N 1
ATOM 4473 C CA . THR B 1 145 ? -8.736 3.853 6.084 1.000 38.730 126 THR B CA 1
ATOM 4474 C C . THR B 1 145 ? -7.763 4.794 5.403 1.000 39.190 126 THR B C 1
ATOM 4475 O O . THR B 1 145 ? -7.209 4.392 4.393 1.000 37.600 126 THR B O 1
ATOM 4486 N N . TYR B 1 146 ? -7.562 5.996 5.938 1.000 39.200 127 TYR B N 1
ATOM 4487 C CA . TYR B 1 146 ? -6.732 7.034 5.263 1.000 39.990 127 TYR B CA 1
ATOM 4488 C C . TYR B 1 146 ? -5.369 7.172 5.931 1.000 42.020 127 TYR B C 1
ATOM 4489 O O . TYR B 1 146 ? -5.210 6.796 7.075 1.000 46.230 127 TYR B O 1
ATOM 4507 N N . PRO B 1 147 ? -4.361 7.781 5.262 1.000 50.170 128 PRO B N 1
ATOM 4508 C CA . PRO B 1 147 ? -4.417 8.066 3.822 1.000 48.580 128 PRO B CA 1
ATOM 4509 C C . PRO B 1 147 ? -4.371 6.780 2.975 1.000 47.570 128 PRO B C 1
ATOM 4510 O O . PRO B 1 147 ? -3.921 5.755 3.395 1.000 40.520 128 PRO B O 1
ATOM 4521 N N . LYS B 1 148 ? -4.928 6.903 1.784 1.000 48.620 129 LYS B N 1
ATOM 4522 C CA . LYS B 1 148 ? -4.951 5.880 0.728 1.000 39.860 129 LYS B CA 1
ATOM 4523 C C . LYS B 1 148 ? -3.542 5.688 0.246 1.000 35.170 129 LYS B C 1
ATOM 4524 O O . LYS B 1 148 ? -2.849 6.681 0.082 1.000 41.190 129 LYS B O 1
ATOM 4543 N N . GLU B 1 149 ? -3.148 4.455 -0.010 1.000 35.480 130 GLU B N 1
ATOM 4544 C CA . GLU B 1 149 ? -1.877 4.162 -0.712 1.000 31.100 130 GLU B CA 1
ATOM 4545 C C . GLU B 1 149 ? -2.356 3.746 -2.095 1.000 30.190 130 GLU B C 1
ATOM 4546 O O . GLU B 1 149 ? -3.056 2.726 -2.181 1.000 26.200 130 GLU B O 1
ATOM 4558 N N . VAL B 1 150 ? -2.106 4.608 -3.077 1.000 31.180 131 VAL B N 1
ATOM 4559 C CA . VAL B 1 150 ? -2.340 4.443 -4.540 1.000 31.020 131 VAL B CA 1
ATOM 4560 C C . VAL B 1 150 ? -1.137 3.650 -5.046 1.000 33.640 131 VAL B C 1
ATOM 4561 O O . VAL B 1 150 ? 0.013 4.036 -4.649 1.000 41.440 131 VAL B O 1
ATOM 4574 N N . ILE B 1 151 ? -1.373 2.509 -5.710 1.000 37.190 132 ILE B N 1
ATOM 4575 C CA . ILE B 1 151 ? -0.334 1.692 -6.404 1.000 38.880 132 ILE B CA 1
ATOM 4576 C C . ILE B 1 151 ? -0.759 1.578 -7.873 1.000 39.650 132 ILE B C 1
ATOM 4577 O O . ILE B 1 151 ? -1.823 1.015 -8.151 1.000 51.080 132 ILE B O 1
ATOM 4593 N N . ASP B 1 152 ? 0.016 2.156 -8.768 1.000 41.530 133 ASP B N 1
ATOM 4594 C CA . ASP B 1 152 ? -0.284 2.272 -10.215 1.000 42.260 133 ASP B CA 1
ATOM 4595 C C . ASP B 1 152 ? 0.856 1.507 -10.876 1.000 42.270 133 ASP B C 1
ATOM 4596 O O . ASP B 1 152 ? 1.982 1.952 -10.750 1.000 43.040 133 ASP B O 1
ATOM 4605 N N . GLU B 1 153 ? 0.582 0.339 -11.448 1.000 49.130 134 GLU B N 1
ATOM 4606 C CA . GLU B 1 153 ? 1.630 -0.480 -12.099 1.000 47.460 134 GLU B CA 1
ATOM 4607 C C . GLU B 1 153 ? 1.100 -1.079 -13.409 1.000 48.880 134 GLU B C 1
ATOM 4608 O O . GLU B 1 153 ? -0.100 -1.422 -13.495 1.000 48.700 134 GLU B O 1
ATOM 4620 N N . PHE B 1 154 ? 1.971 -1.128 -14.418 1.000 42.430 135 PHE B N 1
ATOM 4621 C CA . PHE B 1 154 ? 1.797 -1.941 -15.645 1.000 38.940 135 PHE B CA 1
ATOM 4622 C C . PHE B 1 154 ? 2.095 -3.387 -15.249 1.000 39.630 135 PHE B C 1
ATOM 4623 O O . PHE B 1 154 ? 2.807 -3.576 -14.238 1.000 28.230 135 PHE B O 1
ATOM 4640 N N . ALA B 1 155 ? 1.522 -4.362 -15.961 1.000 39.630 136 ALA B N 1
ATOM 4641 C CA . ALA B 1 155 ? 1.871 -5.788 -15.814 1.000 39.210 136 ALA B CA 1
ATOM 4642 C C . ALA B 1 155 ? 1.905 -6.454 -17.192 1.000 41.680 136 ALA B C 1
ATOM 4643 O O . ALA B 1 155 ? 1.136 -6.038 -18.092 1.000 42.020 136 ALA B O 1
ATOM 4650 N N . THR B 1 156 ? 2.802 -7.420 -17.340 1.000 43.250 137 THR B N 1
ATOM 4651 C CA . THR B 1 156 ? 2.866 -8.372 -18.473 1.000 48.030 137 THR B CA 1
ATOM 4652 C C . THR B 1 156 ? 1.905 -9.509 -18.156 1.000 50.110 137 THR B C 1
ATOM 4653 O O . THR B 1 156 ? 2.080 -10.086 -17.099 1.000 52.580 137 THR B O 1
ATOM 4664 N N . ILE B 1 157 ? 0.941 -9.787 -19.033 1.000 56.620 138 ILE B N 1
ATOM 4665 C CA . ILE B 1 157 ? 0.072 -11.004 -19.020 1.000 52.030 138 ILE B CA 1
ATOM 4666 C C . ILE B 1 157 ? 0.894 -12.167 -19.591 1.000 59.190 138 ILE B C 1
ATOM 4667 O O . ILE B 1 157 ? 1.191 -12.115 -20.788 1.000 64.190 138 ILE B O 1
ATOM 4683 N N . THR B 1 158 ? 1.298 -13.132 -18.760 1.000 52.280 139 THR B N 1
ATOM 4684 C CA . THR B 1 158 ? 2.263 -14.207 -19.122 1.000 50.430 139 THR B CA 1
ATOM 4685 C C . THR B 1 158 ? 1.545 -15.482 -19.571 1.000 42.490 139 THR B C 1
ATOM 4686 O O . THR B 1 158 ? 2.204 -16.360 -20.163 1.000 39.550 139 THR B O 1
ATOM 4697 N N . PHE B 1 159 ? 0.328 -15.665 -19.113 1.000 41.520 140 PHE B N 1
ATOM 4698 C CA . PHE B 1 159 ? -0.585 -16.756 -19.522 1.000 45.550 140 PHE B CA 1
ATOM 4699 C C . PHE B 1 159 ? -1.951 -16.121 -19.699 1.000 47.490 140 PHE B C 1
ATOM 4700 O O . PHE B 1 159 ? -2.299 -15.193 -18.989 1.000 65.130 140 PHE B O 1
ATOM 4717 N N . MET B 1 160 ? -2.704 -16.630 -20.641 1.000 50.950 141 MET B N 1
ATOM 4718 C CA . MET B 1 160 ? -3.974 -16.038 -21.118 1.000 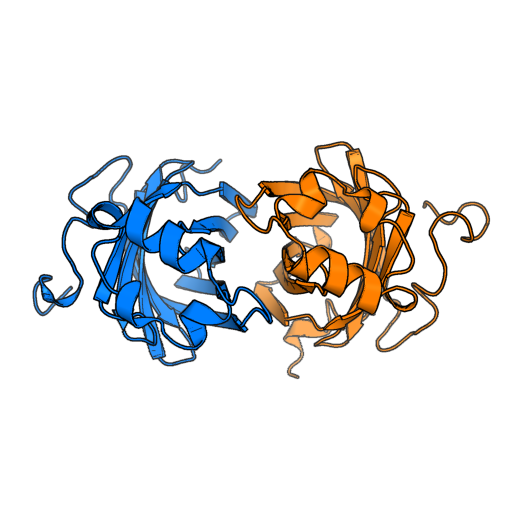60.160 141 MET B CA 1
ATOM 4719 C C . MET B 1 160 ? -4.715 -17.144 -21.875 1.000 56.330 141 MET B C 1
ATOM 4720 O O . MET B 1 160 ? -4.135 -17.749 -22.777 1.000 77.490 141 MET B O 1
ATOM 4734 N N . ARG B 1 161 ? -5.932 -17.445 -21.471 1.000 56.100 142 ARG B N 1
ATOM 4735 C CA . ARG B 1 161 ? -6.745 -18.535 -22.047 1.000 60.250 142 ARG B CA 1
ATOM 4736 C C . ARG B 1 161 ? -8.207 -18.144 -21.900 1.000 57.660 142 ARG B C 1
ATOM 4737 O O . ARG B 1 161 ? -8.475 -17.293 -21.053 1.000 60.760 142 ARG B O 1
ATOM 4758 N N . ASP B 1 162 ? -9.110 -18.732 -22.686 1.000 56.350 143 ASP B N 1
ATOM 4759 C CA . ASP B 1 162 ? -10.559 -18.459 -22.497 1.000 56.060 143 ASP B CA 1
ATOM 4760 C C . ASP B 1 162 ? -11.164 -19.646 -21.760 1.000 54.530 143 ASP B C 1
ATOM 4761 O O . ASP B 1 162 ? -11.138 -20.753 -22.308 1.000 77.300 143 ASP B O 1
ATOM 4770 N N . CYS B 1 163 ? -11.667 -19.408 -20.554 1.000 57.670 144 CYS B N 1
ATOM 4771 C CA . CYS B 1 163 ? -12.233 -20.502 -19.730 1.000 51.380 144 CYS B CA 1
ATOM 4772 C C . CYS B 1 163 ? -13.758 -20.420 -19.791 1.000 49.360 144 CYS B C 1
ATOM 4773 O O . CYS B 1 163 ? -14.425 -21.150 -19.045 1.000 56.520 144 CYS B O 1
ATOM 4781 N N . GLY B 1 164 ? -14.282 -19.554 -20.652 1.000 48.290 145 GLY B N 1
ATOM 4782 C CA . GLY B 1 164 ? -15.740 -19.459 -20.810 1.000 53.580 145 GLY B CA 1
ATOM 4783 C C . GLY B 1 164 ? -16.384 -18.803 -19.612 1.000 53.600 145 GLY B C 1
ATOM 4784 O O . GLY B 1 164 ? -15.685 -18.582 -18.615 1.000 51.100 145 GLY B O 1
ATOM 4788 N N . GLU B 1 165 ? -17.676 -18.506 -19.707 1.000 54.390 146 GLU B N 1
ATOM 4789 C CA . GLU B 1 165 ? -18.356 -17.782 -18.601 1.000 62.460 146 GLU B CA 1
ATOM 4790 C C . GLU B 1 165 ? -18.548 -18.754 -17.423 1.000 53.580 146 GLU B C 1
ATOM 4791 O O . GLU B 1 165 ? -18.550 -19.938 -17.632 1.000 60.300 146 GLU B O 1
ATOM 4803 N N . ASN B 1 166 ? -18.632 -18.256 -16.200 1.000 56.970 147 ASN B N 1
ATOM 4804 C CA . ASN B 1 166 ? -19.343 -18.904 -15.056 1.000 58.300 147 ASN B CA 1
ATOM 4805 C C . ASN B 1 166 ? -18.735 -20.263 -14.703 1.000 58.490 147 ASN B C 1
ATOM 4806 O O . ASN B 1 166 ? -19.447 -21.099 -14.121 1.000 61.650 147 ASN B O 1
ATOM 4817 N N . ASN B 1 167 ? -17.445 -20.432 -14.980 1.000 56.890 148 ASN B N 1
ATOM 4818 C CA . ASN B 1 167 ? -16.666 -21.625 -14.589 1.000 54.860 148 ASN B CA 1
ATOM 4819 C C . ASN B 1 167 ? -16.181 -21.389 -13.162 1.000 51.040 148 ASN B C 1
ATOM 4820 O O . ASN B 1 167 ? -15.150 -20.738 -12.946 1.000 52.900 148 ASN B O 1
ATOM 4831 N N . GLU B 1 168 ? -16.809 -22.047 -12.213 1.000 51.950 149 GLU B N 1
ATOM 4832 C CA . GLU B 1 168 ? -16.376 -21.910 -10.812 1.000 54.990 149 GLU B CA 1
ATOM 4833 C C . GLU B 1 168 ? -15.056 -22.655 -10.558 1.000 59.030 149 GLU B C 1
ATOM 4834 O O . GLU B 1 168 ? -14.531 -22.462 -9.458 1.000 50.540 149 GLU B O 1
ATOM 4846 N N . THR B 1 169 ? -14.489 -23.411 -11.505 1.000 55.210 150 THR B N 1
ATOM 4847 C CA . THR B 1 169 ? -13.272 -24.228 -11.226 1.000 57.530 150 THR B CA 1
ATOM 4848 C C . THR B 1 169 ? -11.990 -23.433 -11.458 1.000 48.370 150 THR B C 1
ATOM 4849 O O . THR B 1 169 ? -10.949 -23.795 -10.850 1.000 46.700 150 THR B O 1
ATOM 4860 N N . VAL B 1 170 ? -12.029 -22.406 -12.297 1.000 49.170 151 VAL B N 1
ATOM 4861 C CA . VAL B 1 170 ? -10.741 -21.847 -12.839 1.000 51.760 151 VAL B CA 1
ATOM 4862 C C . VAL B 1 170 ? -9.989 -21.244 -11.655 1.000 48.730 151 VAL B C 1
ATOM 4863 O O . VAL B 1 170 ? -8.807 -21.574 -11.526 1.000 49.780 151 VAL B O 1
ATOM 4876 N N . ILE B 1 171 ? -10.675 -20.525 -10.768 1.000 49.950 152 ILE B N 1
ATOM 4877 C CA . ILE B 1 171 ? -10.079 -20.107 -9.465 1.000 50.690 152 ILE B CA 1
ATOM 4878 C C . ILE B 1 171 ? -10.973 -20.689 -8.377 1.000 55.360 152 ILE B C 1
ATOM 4879 O O . ILE B 1 171 ? -12.076 -20.170 -8.207 1.000 56.370 152 ILE B O 1
ATOM 4895 N N . ASN B 1 172 ? -10.560 -21.835 -7.823 1.000 62.190 153 ASN B N 1
ATOM 4896 C CA . ASN B 1 172 ? -11.306 -22.628 -6.813 1.000 57.390 153 ASN B CA 1
ATOM 4897 C C . ASN B 1 172 ? -10.351 -23.147 -5.727 1.000 59.870 153 ASN B C 1
ATOM 4898 O O . ASN B 1 172 ? -10.824 -23.956 -4.884 1.000 61.910 153 ASN B O 1
ATOM 4909 N N . CYS B 1 173 ? -9.097 -22.678 -5.668 1.000 49.350 154 CYS B N 1
ATOM 4910 C CA . CYS B 1 173 ? -8.167 -23.023 -4.559 1.000 54.610 154 CYS B CA 1
ATOM 4911 C C . CYS B 1 173 ? -7.130 -21.923 -4.407 1.000 51.490 154 CYS B C 1
ATOM 4912 O O . CYS B 1 173 ? -6.944 -21.133 -5.322 1.000 55.990 154 CYS B O 1
ATOM 4920 N N . PRO B 1 174 ? -6.395 -21.863 -3.281 1.000 62.090 155 PRO B N 1
ATOM 4921 C CA . PRO B 1 174 ? -5.309 -20.910 -3.129 1.000 60.100 155 PRO B CA 1
ATOM 4922 C C . PRO B 1 174 ? -4.189 -21.223 -4.100 1.000 57.680 155 PRO B C 1
ATOM 4923 O O . PRO B 1 174 ? -4.115 -22.324 -4.644 1.000 56.480 155 PRO B O 1
ATOM 4934 N N . PRO B 1 175 ? -3.259 -20.273 -4.318 1.000 61.920 156 PRO B N 1
ATOM 4935 C CA . PRO B 1 175 ? -2.081 -20.560 -5.136 1.000 60.790 156 PRO B CA 1
ATOM 4936 C C . PRO B 1 175 ? -1.279 -21.801 -4.682 1.000 59.150 156 PRO B C 1
ATOM 4937 O O . PRO B 1 175 ? -1.004 -22.641 -5.493 1.000 64.110 156 PRO B O 1
ATOM 4948 N N . SER B 1 176 ? -1.002 -21.929 -3.392 1.000 62.370 157 SER B N 1
ATOM 4949 C CA . SER B 1 176 ? -0.238 -23.055 -2.772 1.000 64.040 157 SER B CA 1
ATOM 4950 C C . SER B 1 176 ? -0.889 -24.434 -2.981 1.000 66.590 157 SER B C 1
ATOM 4951 O O . SER B 1 176 ? -0.132 -25.418 -3.047 1.000 67.020 157 SER B O 1
ATOM 4959 N N . GLU B 1 177 ? -2.221 -24.522 -3.052 1.000 75.940 158 GLU B N 1
ATOM 4960 C CA . GLU B 1 177 ? -2.957 -25.800 -3.299 1.000 74.570 158 GLU B CA 1
ATOM 4961 C C . GLU B 1 177 ? -3.264 -25.947 -4.807 1.000 72.120 158 GLU B C 1
ATOM 4962 O O . GLU B 1 177 ? -4.172 -26.746 -5.130 1.000 66.450 158 GLU B O 1
ATOM 4974 N N . LEU B 1 178 ? -2.558 -25.243 -5.704 1.000 66.190 159 LEU B N 1
ATOM 4975 C CA . LEU B 1 178 ? -2.701 -25.435 -7.177 1.000 72.050 159 LEU B CA 1
ATOM 4976 C C . LEU B 1 178 ? -1.956 -26.694 -7.599 1.000 82.510 159 LEU B C 1
ATOM 4977 O O . LEU B 1 178 ? -1.054 -27.123 -6.891 1.000 73.510 159 LEU B O 1
ATOM 4993 N N . PRO B 1 179 ? -2.256 -27.269 -8.796 1.000 111.110 160 PRO B N 1
ATOM 4994 C CA . PRO B 1 179 ? -1.530 -28.440 -9.280 1.000 109.070 160 PRO B CA 1
ATOM 4995 C C . PRO B 1 179 ? -0.067 -28.149 -9.685 1.000 100.620 160 PRO B C 1
ATOM 4996 O O . PRO B 1 179 ? 0.417 -26.990 -9.663 1.000 86.270 160 PRO B O 1
ATOM 5007 N N . ALA B 1 180 ? 0.621 -29.238 -10.050 1.000 89.020 161 ALA B N 1
ATOM 5008 C CA . ALA B 1 180 ? 2.019 -29.259 -10.536 1.000 85.250 161 ALA B CA 1
ATOM 5009 C C . ALA B 1 180 ? 2.121 -28.506 -11.870 1.000 74.480 161 ALA B C 1
ATOM 5010 O O . ALA B 1 180 ? 1.441 -28.907 -12.802 1.000 53.260 161 ALA B O 1
ATOM 5017 N N . ASP B 1 181 ? 2.947 -27.454 -11.930 1.000 80.870 162 ASP B N 1
ATOM 5018 C CA . ASP B 1 181 ? 3.332 -26.695 -13.154 1.000 87.240 162 ASP B CA 1
ATOM 5019 C C . ASP B 1 181 ? 2.135 -25.837 -13.603 1.000 79.680 162 ASP B C 1
ATOM 5020 O O . ASP B 1 181 ? 2.101 -25.494 -14.800 1.000 74.420 162 ASP B O 1
ATOM 5029 N N . TYR B 1 182 ? 1.238 -25.431 -12.692 1.000 74.090 163 TYR B N 1
ATOM 5030 C CA . TYR B 1 182 ? 0.125 -24.488 -13.007 1.000 95.210 163 TYR B CA 1
ATOM 5031 C C . TYR B 1 182 ? 0.645 -23.086 -13.422 1.000 108.380 163 TYR B C 1
ATOM 5032 O O . TYR B 1 182 ? 0.086 -22.477 -14.345 1.000 107.970 163 TYR B O 1
ATOM 5050 N N . PRO B 1 183 ? 1.677 -22.466 -12.788 1.000 105.890 164 PRO B N 1
ATOM 5051 C CA . PRO B 1 183 ? 2.482 -21.443 -13.471 1.000 97.880 164 PRO B CA 1
ATOM 5052 C C . PRO B 1 183 ? 3.029 -21.860 -14.851 1.000 98.230 164 PRO B C 1
ATOM 5053 O O . PRO B 1 183 ? 3.820 -22.784 -14.893 1.000 96.650 164 PRO B O 1
ATOM 5064 N N . ASP B 1 184 ? 2.608 -21.160 -15.918 1.000 95.870 165 ASP B N 1
ATOM 5065 C CA . ASP B 1 184 ? 2.755 -21.539 -17.358 1.000 96.840 165 ASP B CA 1
ATOM 5066 C C . ASP B 1 184 ? 4.208 -21.928 -17.674 1.000 101.680 165 ASP B C 1
ATOM 5067 O O . ASP B 1 184 ? 4.701 -21.953 -18.815 1.000 114.790 165 ASP B O 1
#

Foldseek 3Di:
DCQVPAQKWFWWAWPVGWIKIWGNQDQFFIWIATCDDLQHQAIEGGQGWHWDAPDDQWIWTWHAALLRKTKIKTGRVVQQKIKMKIFHFPCCNVPVVVNNDHCVVQSVVSNVCNVVTSRPDTDIDITMIRGPDIDGRHHNDCPSDDDHNVPDPPPD/DPCLCVVPQQKWFWKAWPVGWIKIWGNQGQFFIWIATCDDLQHQAIEGGFGWHWDRPDVQWIWIWHAALLRKTKIKTGNVVQQKIKMKIFAFPLCVVCVVLRNYHCVVVSVSSNVSSVVGPRPDTDIDITMIGGPDIDRRHHNPCPVPVDHSVPDDDPPPD

Nearest PDB structures (foldseek):
  8b30-assembly1_A  TM=9.978E-01  e=1.748E-30  synthetic construct
  8adx-assembly1_A  TM=9.874E-01  e=5.804E-28  synthetic construct
  4uu3-assembly1_B  TM=9.726E-01  e=1.173E-27  Enterobacter sp.
  8a85-assembly3_E  TM=9.886E-01  e=2.739E-25  synthetic construct
  2p8g-assembly1_A-2  TM=9.834E-01  e=2.984E-23  Bacillus subtilis

Sequence (317 aa):
DLSGFVGKHFIYTYDNGWRYEIYVKNENTIDYRIHSGIVGGRWVKDQQVYIVRVADDVYKISWTEPTGTDVSLTVNLADYILHGTIFFPRWIIENPEKTVCYQNDHLPLMRAYRDAGPTYPKEVIDEFATITFMRDCGENNETVINCPPSELPADYDKEDLSGFVGKHFIYTYDNGWRYEIYVKNENTIDYRIHSGIVGGRWVKDQQVYIVRVADDVYKISWTEPTGTDVSLTVNLADYILHGTIFFPRWIIENPEKTVCYQNDHLPLMRAYRDAGPTYPKEVIDEFATITFMRDCGENNETVINCPPSELPADYPD

B-factor: mean 51.31, std 18.23, range [19.35, 135.17]

Secondary structure (DSSP, 8-state):
--TTTTTEEEEEEETTS-EEEEEEEETTEEEEEE-SSTTTT-EEEEEE-EEEEEETTEEEEEEE-TTS-EEEEEEETTTTEEEEEEEE-HHHHH-TTTTSSBGGGSHHHHHHHHHHS---S-EEEEEEEEEEEEEE--SS-TTSS-S-GGGS-S--/--GGGGGTTTEEEEEEETTS-EEEEEEEETTEEEEEE-SSTTTT-EEEEEE-EEEEEETTEEEEEEE-TTS-EEEEEEETTTTEEEEEEEE-HHHHH-GGGG-SBGGGSHHHHHHHHHHS---S-EEEEEEEEEEEEEE--TT-TTSS-S-GGGS-TT---